Protein AF-A0A7W1R9P8-F1 (afdb_monomer)

Secondary structure (DSSP, 8-state):
-----------PPPPPPTTTTTGGGG-EE-SSSSEEE--TTTTT--EEE---HHHHHHS-THHHHHHHHHHTSTTEEEEEEEEEEE--SSS-EEEEEEE-TTTS---HHHH-SSTT--------S--GGG--HHHHHHHHHHHHHHSEESTT---TTT-SPPHHHHHHHHHHHHHHHHHHH--SS--TTSS-S-----TT----TTSTT-GGGGGGTTTEE-

Sequence (222 aa):
MIKGQADAKALKVAKTLKNADNWKHLARWNGEGYYELKTEDTADVPVRLFLTPTLLQQTEDILYRQIVNATRFPGTRLVVITPDTHYGYGVPVGCVLITDGDSGAVAMGPVGYDVGCGMMSARSEVAADAATMEKKLEFNTAVMERVAFGAGGKSQRLGSVSKQEFNNLVRGGAEYYVEKYGATFDRSRAERHRIPVDDDWQIPWGGKGRPERGLDQLGSLG

Nearest PDB structures (foldseek):
  8dcb-assembly2_B  TM=8.667E-01  e=1.418E-07  Pyrococcus horikoshii OT3
  4dwr-assembly3_C  TM=8.339E-01  e=9.409E-06  Pyrococcus horikoshii

Foldseek 3Di:
DDDDPPPPPDPDDPDDDPCLPPQLVQFDDPPPQWTWGDDVLLPPEIETENEDNVLSVVADSCQVQQQSQLSPWWQFRYKYAYHPWHDFDSHIARIDTDGDPPTTDPDCRNCDLPRPPDDDDDDDPDDPVNCDPVNVVVVVVVCPVQAFEDDLTAHPVCAFDDPVVLFCCQQQPQVSVCVPVNDPDDCPPPPDRHDHDDPPDDDPDPDPSNCVSCRRPPRHHD

pLDDT: mean 90.33, std 12.61, range [36.56, 98.56]

Mean predicted aligned error: 6.76 Å

Radius of gyration: 23.47 Å; Cα contacts (8 Å, |Δi|>4): 275; chains: 1; bounding box: 78×50×52 Å

Structure (mmCIF, N/CA/C/O backbone):
data_AF-A0A7W1R9P8-F1
#
_entry.id   AF-A0A7W1R9P8-F1
#
loop_
_atom_site.group_PDB
_atom_site.id
_atom_site.type_symbol
_atom_site.label_atom_id
_atom_site.label_alt_id
_atom_site.label_comp_id
_atom_site.label_asym_id
_atom_site.label_entity_id
_atom_site.label_seq_id
_atom_site.pdbx_PDB_ins_code
_atom_site.Cartn_x
_atom_site.Cartn_y
_atom_site.Cartn_z
_atom_site.occupancy
_atom_site.B_iso_or_equiv
_atom_site.auth_seq_id
_atom_site.auth_comp_id
_atom_site.auth_asym_id
_atom_site.auth_atom_id
_atom_site.pdbx_PDB_model_num
ATOM 1 N N . MET A 1 1 ? 50.975 -14.275 17.295 1.00 37.88 1 MET A N 1
ATOM 2 C CA . MET A 1 1 ? 50.467 -13.986 15.937 1.00 37.88 1 MET A CA 1
ATOM 3 C C . MET A 1 1 ? 49.129 -14.688 15.760 1.00 37.88 1 MET A C 1
ATOM 5 O O . MET A 1 1 ? 49.114 -15.872 15.464 1.00 37.88 1 MET A O 1
ATOM 9 N N . ILE A 1 2 ? 48.019 -13.990 16.002 1.00 37.00 2 ILE A N 1
ATOM 10 C CA . ILE A 1 2 ? 46.667 -14.493 15.726 1.00 37.00 2 ILE A CA 1
ATOM 11 C C . ILE A 1 2 ? 46.045 -13.490 14.758 1.00 37.00 2 ILE A C 1
ATOM 13 O O . ILE A 1 2 ? 45.942 -12.304 15.063 1.00 37.00 2 ILE A O 1
ATOM 17 N N . LYS A 1 3 ? 45.786 -13.971 13.541 1.00 36.94 3 LYS A N 1
ATOM 18 C CA . LYS A 1 3 ? 45.298 -13.207 12.392 1.00 36.94 3 LYS A CA 1
ATOM 19 C C . LYS A 1 3 ? 43.893 -12.678 12.683 1.00 36.94 3 LYS A C 1
ATOM 21 O O . LYS A 1 3 ? 43.006 -13.456 13.017 1.00 36.94 3 LYS A O 1
ATOM 26 N N . GLY A 1 4 ? 43.707 -11.370 12.520 1.00 36.56 4 GLY A N 1
ATOM 27 C CA . GLY A 1 4 ? 42.392 -10.741 12.514 1.00 36.56 4 GLY A CA 1
ATOM 28 C C . GLY A 1 4 ? 41.588 -11.170 11.287 1.00 36.56 4 GLY A C 1
ATOM 29 O O . GLY A 1 4 ? 42.065 -11.057 10.159 1.00 36.56 4 GLY A O 1
ATOM 30 N N . GLN A 1 5 ? 40.368 -11.652 11.510 1.00 37.59 5 GLN A N 1
ATOM 31 C CA . GLN A 1 5 ? 39.339 -11.736 10.479 1.00 37.59 5 GLN A CA 1
ATOM 32 C C . GLN A 1 5 ? 38.584 -10.409 10.456 1.00 37.59 5 GLN A C 1
ATOM 34 O O . GLN A 1 5 ? 37.687 -10.162 11.257 1.00 37.59 5 GLN A O 1
ATOM 39 N N . ALA A 1 6 ? 38.994 -9.537 9.540 1.00 41.34 6 ALA A N 1
ATOM 40 C CA . ALA A 1 6 ? 38.205 -8.399 9.111 1.00 41.34 6 ALA A CA 1
ATOM 41 C C . ALA A 1 6 ? 37.277 -8.860 7.978 1.00 41.34 6 ALA A C 1
ATOM 43 O O . ALA A 1 6 ? 37.597 -8.684 6.806 1.00 41.34 6 ALA A O 1
ATOM 44 N N . ASP A 1 7 ? 36.125 -9.442 8.315 1.00 42.59 7 ASP A N 1
ATOM 45 C CA . ASP A 1 7 ? 35.023 -9.613 7.358 1.00 42.59 7 ASP A CA 1
ATOM 46 C C . ASP A 1 7 ? 34.248 -8.293 7.234 1.00 42.59 7 ASP A C 1
ATOM 48 O O . ASP A 1 7 ? 33.074 -8.159 7.587 1.00 42.59 7 ASP A O 1
ATOM 52 N N . ALA A 1 8 ? 34.931 -7.274 6.714 1.00 43.91 8 ALA A N 1
ATOM 53 C CA . ALA A 1 8 ? 34.256 -6.139 6.119 1.00 43.91 8 ALA A CA 1
ATOM 54 C C . ALA A 1 8 ? 33.643 -6.638 4.806 1.00 43.91 8 ALA A C 1
ATOM 56 O O . ALA A 1 8 ? 34.339 -6.787 3.803 1.00 43.91 8 ALA A O 1
ATOM 57 N N . LYS A 1 9 ? 32.335 -6.929 4.817 1.00 45.78 9 LYS A N 1
ATOM 58 C CA . LYS A 1 9 ? 31.531 -7.083 3.598 1.00 45.78 9 LYS A CA 1
ATOM 59 C C . LYS A 1 9 ? 31.831 -5.893 2.688 1.00 45.78 9 LYS A C 1
ATOM 61 O O . LYS A 1 9 ? 31.307 -4.805 2.915 1.00 45.78 9 LYS A O 1
ATOM 66 N N . ALA A 1 10 ? 32.670 -6.093 1.675 1.00 46.34 10 ALA A N 1
ATOM 67 C CA . ALA A 1 10 ? 32.863 -5.108 0.629 1.00 46.34 10 ALA A CA 1
ATOM 68 C C . ALA A 1 10 ? 31.475 -4.779 0.064 1.00 46.34 10 ALA A C 1
ATOM 70 O O . ALA A 1 10 ? 30.783 -5.665 -0.450 1.00 46.34 10 ALA A O 1
ATOM 71 N N . LEU A 1 11 ? 31.037 -3.527 0.230 1.00 47.19 11 LEU A N 1
ATOM 72 C CA . LEU A 1 11 ? 29.855 -3.006 -0.442 1.00 47.19 11 LEU A CA 1
ATOM 73 C C . LEU A 1 11 ? 30.062 -3.271 -1.933 1.00 47.19 11 LEU A C 1
ATOM 75 O O . LEU A 1 11 ? 30.928 -2.660 -2.557 1.00 47.19 11 LEU A O 1
ATOM 79 N N . LYS A 1 12 ? 29.320 -4.235 -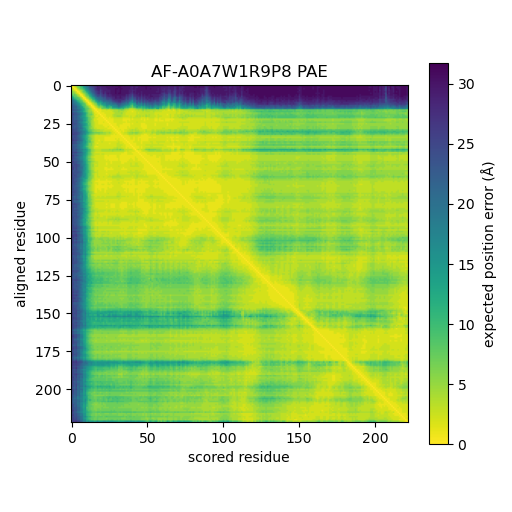2.492 1.00 50.38 12 LYS A N 1
ATOM 80 C CA . LYS A 1 12 ? 29.306 -4.468 -3.937 1.00 50.38 12 LYS A CA 1
ATOM 81 C C . LYS A 1 12 ? 29.006 -3.123 -4.588 1.00 50.38 12 LYS A C 1
ATOM 83 O O . LYS A 1 12 ? 27.947 -2.556 -4.322 1.00 50.38 12 LYS A O 1
ATOM 88 N N . VAL A 1 13 ? 29.936 -2.621 -5.401 1.00 55.75 13 VAL A N 1
ATOM 89 C CA . VAL A 1 13 ? 29.746 -1.382 -6.161 1.00 55.75 13 VAL A CA 1
ATOM 90 C C . VAL A 1 13 ? 28.426 -1.518 -6.908 1.00 55.75 13 VAL A C 1
ATOM 92 O O . VAL A 1 13 ? 28.235 -2.462 -7.682 1.00 55.75 13 VAL A O 1
ATOM 95 N N . ALA A 1 14 ? 27.474 -0.637 -6.597 1.00 64.12 14 ALA A N 1
ATOM 96 C CA . ALA A 1 14 ? 26.162 -0.684 -7.214 1.00 64.12 14 ALA A CA 1
ATOM 97 C C . ALA A 1 14 ? 26.349 -0.557 -8.726 1.00 64.12 14 ALA A C 1
ATOM 99 O O . ALA A 1 14 ? 26.975 0.389 -9.198 1.00 64.12 14 ALA A O 1
ATOM 100 N N . LYS A 1 15 ? 25.819 -1.519 -9.489 1.00 72.62 15 LYS A N 1
ATOM 101 C CA . LYS A 1 15 ? 25.911 -1.491 -10.951 1.00 72.62 15 LYS A CA 1
ATOM 102 C C . LYS A 1 15 ? 25.362 -0.150 -11.451 1.00 72.62 15 LYS A C 1
ATOM 104 O O . LYS A 1 15 ? 24.224 0.208 -11.111 1.00 72.62 15 LYS A O 1
ATOM 109 N N . THR A 1 16 ? 26.176 0.589 -12.199 1.00 86.38 16 THR A N 1
ATOM 110 C CA . THR A 1 16 ? 25.777 1.843 -12.843 1.00 86.38 16 THR A CA 1
ATOM 111 C C . THR A 1 16 ? 24.671 1.541 -13.850 1.00 86.38 16 THR A C 1
ATOM 113 O O . THR A 1 16 ? 24.768 0.564 -14.595 1.00 86.38 16 THR A O 1
ATOM 116 N N . LEU A 1 17 ? 23.595 2.326 -13.816 1.00 93.69 17 LEU A N 1
ATOM 117 C CA . LEU A 1 17 ? 22.498 2.217 -14.776 1.00 93.69 17 LEU A CA 1
ATOM 118 C C . LEU A 1 17 ? 22.821 3.104 -15.971 1.00 93.69 17 LEU A C 1
ATOM 120 O O . LEU A 1 17 ? 23.305 4.218 -15.777 1.00 93.69 17 LEU A O 1
ATOM 124 N N . LYS A 1 18 ? 22.581 2.613 -17.186 1.00 93.88 18 LYS A N 1
ATOM 125 C CA . LYS A 1 18 ? 22.997 3.308 -18.411 1.00 93.88 18 LYS A CA 1
ATOM 126 C C . LYS A 1 18 ? 22.273 4.635 -18.603 1.00 93.88 18 LYS A C 1
ATOM 128 O O . LYS A 1 18 ? 22.889 5.588 -19.059 1.00 93.88 18 LYS A O 1
ATOM 133 N N . ASN A 1 19 ? 20.994 4.688 -18.235 1.00 94.44 19 ASN A N 1
ATOM 134 C CA . ASN A 1 19 ? 20.145 5.853 -18.484 1.00 94.44 19 ASN A CA 1
ATOM 135 C C . ASN A 1 19 ? 19.769 6.616 -17.203 1.00 94.44 19 ASN A C 1
ATOM 137 O O . ASN A 1 19 ? 18.749 7.298 -17.167 1.00 94.44 19 ASN A O 1
ATOM 141 N N . ALA A 1 20 ? 20.568 6.495 -16.134 1.00 93.06 20 ALA A N 1
ATOM 142 C CA . ALA A 1 20 ? 20.273 7.135 -14.846 1.00 93.06 20 ALA A CA 1
ATOM 143 C C . ALA A 1 20 ? 20.039 8.648 -14.959 1.00 93.06 20 ALA A C 1
ATOM 145 O O . ALA A 1 20 ? 19.117 9.163 -14.336 1.00 93.06 20 ALA A O 1
ATOM 146 N N . ASP A 1 21 ? 20.819 9.324 -15.802 1.00 93.31 21 ASP A N 1
ATOM 147 C CA . ASP A 1 21 ? 20.826 10.787 -15.883 1.00 93.31 21 ASP A CA 1
ATOM 148 C C . ASP A 1 21 ? 19.908 11.343 -16.991 1.00 93.31 21 ASP A C 1
ATOM 150 O O . ASP A 1 21 ? 19.707 12.550 -17.084 1.00 93.31 21 ASP A O 1
ATOM 154 N N . ASN A 1 22 ? 19.343 10.491 -17.858 1.00 94.81 22 ASN A N 1
ATOM 155 C CA . ASN A 1 22 ? 18.564 10.926 -19.029 1.00 94.81 22 ASN A CA 1
ATOM 156 C C . ASN A 1 22 ? 17.217 10.202 -19.218 1.00 94.81 22 ASN A C 1
ATOM 158 O O . ASN A 1 22 ? 16.493 10.524 -20.163 1.00 94.81 22 ASN A O 1
ATOM 162 N N . TRP A 1 23 ? 16.843 9.258 -18.349 1.00 96.31 23 TRP A N 1
ATOM 163 C CA . TRP A 1 23 ? 15.645 8.420 -18.512 1.00 96.31 23 TRP A CA 1
ATOM 164 C C . TRP A 1 23 ? 14.344 9.205 -18.727 1.00 96.31 23 TRP A C 1
ATOM 166 O O . TRP A 1 23 ? 13.477 8.756 -19.476 1.00 96.31 23 TRP A O 1
ATOM 176 N N . LYS A 1 24 ? 14.205 10.396 -18.129 1.00 96.94 24 LYS A N 1
ATOM 177 C CA . LYS A 1 24 ? 13.026 11.264 -18.302 1.00 96.94 24 LYS A CA 1
ATOM 178 C C . LYS A 1 24 ? 12.812 11.632 -19.774 1.00 96.94 24 LYS A C 1
ATOM 180 O O . LYS A 1 24 ? 11.682 11.662 -20.247 1.00 96.94 24 LYS A O 1
ATOM 185 N N . HIS A 1 25 ? 13.896 11.831 -20.528 1.00 96.19 25 HIS A N 1
ATOM 186 C CA . HIS A 1 25 ? 13.854 12.095 -21.970 1.00 96.19 25 HIS A CA 1
ATOM 187 C C . HIS A 1 25 ? 13.589 10.848 -22.812 1.00 96.19 25 HIS A C 1
ATOM 189 O O . HIS A 1 25 ? 13.396 10.975 -24.021 1.00 96.19 25 HIS A O 1
ATOM 195 N N . LEU A 1 26 ? 13.597 9.655 -22.219 1.00 96.69 26 LEU A N 1
ATOM 196 C CA . LEU A 1 26 ? 13.267 8.390 -22.878 1.00 96.69 26 LEU A CA 1
ATOM 197 C C . LEU A 1 26 ? 11.803 7.995 -22.662 1.00 96.69 26 LEU A C 1
ATOM 199 O O . LEU A 1 26 ? 11.296 7.157 -23.401 1.00 96.69 26 LEU A O 1
ATOM 203 N N . ALA A 1 27 ? 11.110 8.630 -21.715 1.00 97.38 27 ALA A N 1
ATOM 204 C CA . ALA A 1 27 ? 9.673 8.479 -21.551 1.00 97.38 27 ALA A CA 1
ATOM 205 C C . ALA A 1 27 ? 8.939 9.004 -22.800 1.00 97.38 27 ALA A C 1
ATOM 207 O O . ALA A 1 27 ? 9.192 10.115 -23.282 1.00 97.38 27 ALA A O 1
ATOM 208 N N . ARG A 1 28 ? 8.039 8.199 -23.366 1.00 97.75 28 ARG A N 1
ATOM 209 C CA . ARG A 1 28 ? 7.264 8.527 -24.570 1.00 97.75 28 ARG A CA 1
ATOM 210 C C . ARG A 1 28 ? 5.789 8.540 -24.228 1.00 97.75 28 ARG A C 1
ATOM 212 O O . ARG A 1 28 ? 5.283 7.580 -23.664 1.00 97.75 28 ARG A O 1
ATOM 219 N N . TRP A 1 29 ? 5.108 9.638 -24.537 1.00 97.31 29 TRP A N 1
ATOM 220 C CA . TRP A 1 29 ? 3.664 9.705 -24.351 1.00 97.31 29 TRP A CA 1
ATOM 221 C C . TRP A 1 29 ? 2.986 8.678 -25.254 1.00 97.31 29 TRP A C 1
ATOM 223 O O . TRP A 1 29 ? 3.284 8.632 -26.447 1.00 97.31 29 TRP A O 1
ATOM 233 N N . ASN A 1 30 ? 2.092 7.868 -24.693 1.00 95.75 30 ASN A N 1
ATOM 234 C CA . ASN A 1 30 ? 1.485 6.758 -25.421 1.00 95.75 30 ASN A CA 1
ATOM 235 C C . ASN A 1 30 ? 0.157 7.124 -26.116 1.00 95.75 30 ASN A C 1
ATOM 237 O O . ASN A 1 30 ? -0.314 6.369 -26.956 1.00 95.75 30 ASN A O 1
ATOM 241 N N . GLY A 1 31 ? -0.454 8.263 -25.767 1.00 94.81 31 GLY A N 1
ATOM 242 C CA . GLY A 1 31 ? -1.759 8.689 -26.292 1.00 94.81 31 GLY A CA 1
ATOM 243 C C . GLY A 1 31 ? -2.979 8.269 -25.460 1.00 94.81 31 GLY A C 1
ATOM 244 O O . GLY A 1 31 ? -4.054 8.819 -25.672 1.00 94.81 31 GLY A O 1
ATOM 245 N N . GLU A 1 32 ? -2.823 7.381 -24.477 1.00 93.69 32 GLU A N 1
ATOM 246 C CA . GLU A 1 32 ? -3.912 6.801 -23.668 1.00 93.69 32 GLU A CA 1
ATOM 247 C C . GLU A 1 32 ? -3.831 7.186 -22.180 1.00 93.69 32 GLU A C 1
ATOM 249 O O . GLU A 1 32 ? -4.397 6.517 -21.316 1.00 93.69 32 GLU A O 1
ATOM 254 N N . GLY A 1 33 ? -3.119 8.268 -21.857 1.00 94.94 33 GLY A N 1
ATOM 255 C CA . GLY A 1 33 ? -3.075 8.807 -20.496 1.00 94.94 33 GLY A CA 1
ATOM 256 C C . GLY A 1 33 ? -1.828 8.449 -19.683 1.00 94.94 33 GLY A C 1
ATOM 257 O O . GLY A 1 33 ? -1.808 8.734 -18.486 1.00 94.94 33 GLY A O 1
ATOM 258 N N . TYR A 1 34 ? -0.792 7.855 -20.286 1.00 97.75 34 TYR A N 1
ATOM 259 C CA . TYR A 1 34 ? 0.465 7.559 -19.592 1.00 97.75 34 TYR A CA 1
ATOM 260 C C . TYR A 1 34 ? 1.707 7.697 -20.490 1.00 97.75 34 TYR A C 1
ATOM 262 O O . TYR A 1 34 ? 1.637 7.752 -21.718 1.00 97.75 34 TYR A O 1
ATOM 270 N N . TYR A 1 35 ? 2.885 7.750 -19.870 1.00 98.50 35 TYR A N 1
ATOM 271 C CA . TYR A 1 35 ? 4.157 7.611 -20.576 1.00 98.50 35 TYR A CA 1
ATOM 272 C C . TYR A 1 35 ? 4.640 6.163 -20.542 1.00 98.50 35 TYR A C 1
ATOM 274 O O . TYR A 1 35 ? 4.611 5.514 -19.498 1.00 98.50 35 TYR A O 1
ATOM 282 N N . GLU A 1 36 ? 5.148 5.672 -21.662 1.00 98.06 36 GLU A N 1
ATOM 283 C CA . GLU A 1 36 ? 5.910 4.433 -21.742 1.00 98.06 36 GLU A CA 1
ATOM 284 C C . GLU A 1 36 ? 7.392 4.723 -21.536 1.00 98.06 36 GLU A C 1
ATOM 286 O O . GLU A 1 36 ? 7.959 5.620 -22.163 1.00 98.06 36 GLU A O 1
ATOM 291 N N . LEU A 1 37 ? 8.029 3.949 -20.663 1.00 97.81 37 LEU A N 1
ATOM 292 C CA . LEU A 1 37 ? 9.470 3.977 -20.463 1.00 97.81 37 LEU A CA 1
ATOM 293 C C . LEU A 1 37 ? 10.045 2.616 -20.852 1.00 97.81 37 LEU A C 1
ATOM 295 O O . LEU A 1 37 ? 9.748 1.598 -20.231 1.00 97.81 37 LEU A O 1
ATOM 299 N N . LYS A 1 38 ? 10.888 2.614 -21.885 1.00 95.12 38 LYS A N 1
ATOM 300 C CA . LYS A 1 38 ? 11.636 1.438 -22.325 1.00 95.12 38 LYS A CA 1
ATOM 301 C C . LYS A 1 38 ? 13.104 1.809 -22.456 1.00 95.12 38 LYS A C 1
ATOM 303 O O . LYS A 1 38 ? 13.454 2.671 -23.258 1.00 95.12 38 LYS A O 1
ATOM 308 N N . THR A 1 39 ? 13.949 1.162 -21.665 1.00 95.75 39 THR A N 1
ATOM 309 C CA . THR A 1 39 ? 15.399 1.372 -21.668 1.00 95.75 39 THR A CA 1
ATOM 310 C C . THR A 1 39 ? 16.127 0.031 -21.611 1.00 95.75 39 THR A C 1
ATOM 312 O O . THR A 1 39 ? 15.537 -1.011 -21.325 1.00 95.75 39 THR A O 1
ATOM 315 N N . GLU A 1 40 ? 17.439 0.031 -21.830 1.00 94.00 40 GLU A N 1
ATOM 316 C CA . GLU A 1 40 ? 18.252 -1.176 -21.661 1.00 94.00 40 GLU A CA 1
ATOM 317 C C . GLU A 1 40 ? 18.282 -1.668 -20.209 1.00 94.00 40 GLU A C 1
ATOM 319 O O . GLU A 1 40 ? 18.538 -2.846 -19.964 1.00 94.00 40 GLU A O 1
ATOM 324 N N . ASP A 1 41 ? 18.046 -0.782 -19.237 1.00 96.69 41 ASP A N 1
ATOM 325 C CA . ASP A 1 41 ? 18.055 -1.152 -17.823 1.00 96.69 41 ASP A CA 1
ATOM 326 C C . ASP A 1 41 ? 16.730 -1.800 -17.384 1.00 96.69 41 ASP A C 1
ATOM 328 O O . ASP A 1 41 ? 16.743 -2.588 -16.434 1.00 96.69 41 ASP A O 1
ATOM 332 N N . THR A 1 42 ? 15.613 -1.503 -18.067 1.00 96.06 42 THR A N 1
ATOM 333 C CA . THR A 1 42 ? 14.291 -2.110 -17.817 1.00 96.06 42 THR A CA 1
ATOM 334 C C . THR A 1 42 ? 14.111 -3.462 -18.515 1.00 96.06 42 THR A C 1
ATOM 336 O O . THR A 1 42 ? 13.168 -4.181 -18.192 1.00 96.06 42 THR A O 1
ATOM 339 N N . ALA A 1 43 ? 15.028 -3.829 -19.421 1.00 91.62 43 ALA A N 1
ATOM 340 C CA . ALA A 1 43 ? 14.942 -5.021 -20.267 1.00 91.62 43 ALA A CA 1
ATOM 341 C C . ALA A 1 43 ? 13.597 -5.080 -21.025 1.00 91.62 43 ALA A C 1
ATOM 343 O O . ALA A 1 43 ? 13.115 -4.054 -21.508 1.00 91.62 43 ALA A O 1
ATOM 344 N N . ASP A 1 44 ? 12.992 -6.264 -21.130 1.00 93.44 44 ASP A N 1
ATOM 345 C CA . ASP A 1 44 ? 11.726 -6.478 -21.844 1.00 93.44 44 ASP A CA 1
ATOM 346 C C . ASP A 1 44 ? 10.480 -6.184 -20.996 1.00 93.44 44 ASP A C 1
ATOM 348 O O . ASP A 1 44 ? 9.356 -6.381 -21.458 1.00 93.44 44 ASP A O 1
ATOM 352 N N . VAL A 1 45 ? 10.652 -5.704 -19.761 1.00 97.38 45 VAL A N 1
ATOM 353 C CA . VAL A 1 45 ? 9.526 -5.373 -18.885 1.00 97.38 45 VAL A CA 1
ATOM 354 C C . VAL A 1 45 ? 9.000 -3.979 -19.244 1.00 97.38 45 VAL A C 1
ATOM 356 O O . VAL A 1 45 ? 9.733 -2.998 -19.084 1.00 97.38 45 VAL A O 1
ATOM 359 N N . PRO A 1 46 ? 7.741 -3.848 -19.701 1.00 97.00 46 PRO A N 1
ATOM 360 C CA . PRO A 1 46 ? 7.137 -2.547 -19.939 1.00 97.00 46 PRO A CA 1
ATOM 361 C C . PRO A 1 46 ? 7.010 -1.759 -18.633 1.00 97.00 46 PRO A C 1
ATOM 363 O O . PRO A 1 46 ? 6.679 -2.314 -17.580 1.00 97.00 46 PRO A O 1
ATOM 366 N N . VAL A 1 47 ? 7.232 -0.448 -18.717 1.00 98.56 47 VAL A N 1
ATOM 367 C CA . VAL A 1 47 ? 7.013 0.488 -17.612 1.00 98.56 47 VAL A CA 1
ATOM 368 C C . VAL A 1 47 ? 6.036 1.569 -18.059 1.00 98.56 47 VAL A C 1
ATOM 370 O O . VAL A 1 47 ? 6.252 2.224 -19.080 1.00 98.56 47 VAL A O 1
ATOM 373 N N . ARG A 1 48 ? 4.972 1.769 -17.276 1.00 98.56 48 ARG A N 1
ATOM 374 C CA . ARG A 1 48 ? 3.970 2.823 -17.480 1.00 98.56 48 ARG A CA 1
ATOM 375 C C . ARG A 1 48 ? 4.075 3.867 -16.381 1.00 98.56 48 ARG A C 1
ATOM 377 O O . ARG A 1 48 ? 4.022 3.525 -15.204 1.00 98.56 48 ARG A O 1
ATOM 384 N N . LEU A 1 49 ? 4.188 5.132 -16.763 1.00 98.56 49 LEU A N 1
ATOM 385 C CA . LEU A 1 49 ? 4.256 6.263 -15.846 1.00 98.56 49 LEU A CA 1
ATOM 386 C C . LEU A 1 49 ? 2.990 7.106 -16.003 1.00 98.56 49 LEU A C 1
ATOM 388 O O . LEU A 1 49 ? 2.815 7.799 -17.008 1.00 98.56 49 LEU A O 1
ATOM 392 N N . PHE A 1 50 ? 2.114 7.066 -15.006 1.00 98.25 50 PHE A N 1
ATOM 393 C CA . PHE A 1 50 ? 0.946 7.939 -14.928 1.00 98.25 50 PHE A CA 1
ATOM 394 C C . PHE A 1 50 ? 1.373 9.271 -14.317 1.00 98.25 50 PHE A C 1
ATOM 396 O O . PHE A 1 50 ? 1.137 9.546 -13.148 1.00 98.25 50 PHE A O 1
ATOM 403 N N . LEU A 1 51 ? 2.066 10.084 -15.110 1.00 97.12 51 LEU A N 1
ATOM 404 C CA . LEU A 1 51 ? 2.581 11.384 -14.695 1.00 97.12 51 LEU A CA 1
ATOM 405 C C . LEU A 1 51 ? 2.174 12.435 -15.720 1.00 97.12 51 LEU A C 1
ATOM 407 O O . LEU A 1 51 ? 2.149 12.172 -16.920 1.00 97.12 51 LEU A O 1
ATOM 411 N N . THR A 1 52 ? 1.886 13.645 -15.252 1.00 96.81 52 THR A N 1
ATOM 412 C CA . THR A 1 52 ? 1.851 14.817 -16.133 1.00 96.81 52 THR A CA 1
ATOM 413 C C . THR A 1 52 ? 3.285 15.198 -16.526 1.00 96.81 52 THR A C 1
ATOM 415 O O . THR A 1 52 ? 4.229 14.788 -15.842 1.00 96.81 52 THR A O 1
ATOM 418 N N . PRO A 1 53 ? 3.490 16.020 -17.574 1.00 96.31 53 PRO A N 1
ATOM 419 C CA . PRO A 1 53 ? 4.825 16.509 -17.920 1.00 96.31 53 PRO A CA 1
ATOM 420 C C . PRO A 1 53 ? 5.544 17.164 -16.730 1.00 96.31 53 PRO A C 1
ATOM 422 O O . PRO A 1 53 ? 6.726 16.915 -16.501 1.00 96.31 53 PRO A O 1
ATOM 425 N N . THR A 1 54 ? 4.808 17.953 -15.939 1.00 97.44 54 THR A N 1
ATOM 426 C CA . THR A 1 54 ? 5.325 18.618 -14.738 1.00 97.44 54 THR A CA 1
ATOM 427 C C . THR A 1 54 ? 5.758 17.607 -13.681 1.00 97.44 54 THR A C 1
ATOM 429 O O . THR A 1 54 ? 6.884 17.689 -13.194 1.00 97.44 54 THR A O 1
ATOM 432 N N . LEU A 1 55 ? 4.907 16.622 -13.370 1.00 97.50 55 LEU A N 1
ATOM 433 C CA . LEU A 1 55 ? 5.232 15.589 -12.383 1.00 97.50 55 LEU A CA 1
ATOM 434 C C . LEU A 1 55 ? 6.450 14.770 -12.822 1.00 97.50 55 LEU A C 1
ATOM 436 O O . LEU A 1 55 ? 7.362 14.573 -12.026 1.00 97.50 55 LEU A O 1
ATOM 440 N N . LEU A 1 56 ? 6.524 14.370 -14.097 1.00 97.44 56 LEU A N 1
ATOM 441 C CA . LEU A 1 56 ? 7.664 13.627 -14.639 1.00 97.44 56 LEU A CA 1
ATOM 442 C C . LEU A 1 56 ? 8.982 14.391 -14.461 1.00 97.44 56 LEU A C 1
ATOM 444 O O . LEU A 1 56 ? 9.974 13.805 -14.029 1.00 97.44 56 LEU A O 1
ATOM 448 N N . GLN A 1 57 ? 9.002 15.694 -14.749 1.00 96.38 57 GLN A N 1
ATOM 449 C CA . GLN A 1 57 ? 10.200 16.514 -14.553 1.00 96.38 57 GLN A CA 1
ATOM 450 C C . GLN A 1 57 ? 10.599 16.622 -13.076 1.00 96.38 57 GLN A C 1
ATOM 452 O O . GLN A 1 57 ? 11.789 16.528 -12.769 1.00 96.38 57 GLN A O 1
ATOM 457 N N . GLN A 1 58 ? 9.614 16.766 -12.185 1.00 96.38 58 GLN A N 1
ATOM 458 C CA . GLN A 1 58 ? 9.804 16.931 -10.740 1.00 96.38 58 GLN A CA 1
ATOM 459 C C . GLN A 1 58 ? 10.197 15.647 -10.002 1.00 96.38 58 GLN A C 1
ATOM 461 O O . GLN A 1 58 ? 10.637 15.733 -8.858 1.00 96.38 58 GLN A O 1
ATOM 466 N N . THR A 1 59 ? 10.063 14.473 -10.626 1.00 96.38 59 THR A N 1
ATOM 467 C CA . THR A 1 59 ? 10.491 13.214 -10.000 1.00 96.38 59 THR A CA 1
ATOM 468 C C . THR A 1 59 ? 11.970 13.233 -9.602 1.00 96.38 59 THR A C 1
ATOM 470 O O . THR A 1 59 ? 12.819 13.783 -10.305 1.00 96.38 59 THR A O 1
ATOM 473 N N . GLU A 1 60 ? 12.292 12.598 -8.478 1.00 94.44 60 GLU A N 1
ATOM 474 C CA . GLU A 1 60 ? 13.663 12.466 -7.981 1.00 94.44 60 GLU A CA 1
ATOM 475 C C . GLU A 1 60 ? 14.512 11.569 -8.900 1.00 94.44 60 GLU A C 1
ATOM 477 O O . GLU A 1 60 ? 14.022 10.571 -9.430 1.00 94.44 60 GLU A O 1
ATOM 482 N N . ASP A 1 61 ? 15.810 11.844 -9.045 1.00 92.31 61 ASP A N 1
ATOM 483 C CA . ASP A 1 61 ? 16.680 11.049 -9.933 1.00 92.31 61 ASP A CA 1
ATOM 484 C C . ASP A 1 61 ? 16.824 9.588 -9.471 1.00 92.31 61 ASP A C 1
ATOM 486 O O . ASP A 1 61 ? 16.928 8.662 -10.282 1.00 92.31 61 ASP A O 1
ATOM 490 N N . ILE A 1 62 ? 16.744 9.350 -8.154 1.00 94.50 62 ILE A N 1
ATOM 491 C CA . ILE A 1 62 ? 16.774 8.003 -7.567 1.00 94.50 62 ILE A CA 1
ATOM 492 C C . ILE A 1 62 ? 15.607 7.127 -8.041 1.00 94.50 62 ILE A C 1
ATOM 494 O O . ILE A 1 62 ? 15.742 5.898 -8.072 1.00 94.50 62 ILE A O 1
ATOM 498 N N . LEU A 1 63 ? 14.492 7.738 -8.462 1.00 96.56 63 LEU A N 1
ATOM 499 C CA . LEU A 1 63 ? 13.280 7.039 -8.875 1.00 96.56 63 LEU A CA 1
ATOM 500 C C . LEU A 1 63 ? 13.562 6.043 -10.001 1.00 96.56 63 LEU A C 1
ATOM 502 O O . LEU A 1 63 ? 13.089 4.909 -9.954 1.00 96.56 63 LEU A O 1
ATOM 506 N N . TYR A 1 64 ? 14.409 6.406 -10.967 1.00 97.69 64 TYR A N 1
ATOM 507 C CA . TYR A 1 64 ? 14.751 5.519 -12.079 1.00 97.69 64 TYR A CA 1
ATOM 508 C C . TYR A 1 64 ? 15.408 4.220 -11.619 1.00 97.69 64 TYR A C 1
ATOM 510 O O . TYR A 1 64 ? 15.067 3.137 -12.095 1.00 97.69 64 TYR A O 1
ATOM 518 N N . ARG A 1 65 ? 16.311 4.294 -10.635 1.00 97.12 65 ARG A N 1
ATOM 519 C CA . ARG A 1 65 ? 16.914 3.089 -10.059 1.00 97.12 65 ARG A CA 1
ATOM 520 C C . ARG A 1 65 ? 15.865 2.207 -9.396 1.00 97.12 65 ARG A C 1
ATOM 522 O O . ARG A 1 65 ? 15.959 0.987 -9.501 1.00 97.12 65 ARG A O 1
ATOM 529 N N . GLN A 1 66 ? 14.883 2.802 -8.730 1.00 97.00 66 GLN A N 1
ATOM 530 C CA . GLN A 1 66 ? 13.815 2.060 -8.069 1.00 97.00 66 GLN A CA 1
ATOM 531 C C . GLN A 1 66 ? 12.847 1.420 -9.073 1.00 97.00 66 GLN A C 1
ATOM 533 O O . GLN A 1 66 ? 12.467 0.265 -8.888 1.00 97.00 66 GLN A O 1
ATOM 538 N N . ILE A 1 67 ? 12.538 2.110 -10.175 1.00 97.81 67 ILE A N 1
ATOM 539 C CA . ILE A 1 67 ? 11.800 1.552 -11.317 1.00 97.81 67 ILE A CA 1
ATOM 540 C C . ILE A 1 67 ? 12.549 0.343 -11.889 1.00 97.81 67 ILE A C 1
ATOM 542 O O . ILE A 1 67 ? 11.976 -0.732 -12.035 1.00 97.81 67 ILE A O 1
ATOM 546 N N . VAL A 1 68 ? 13.853 0.477 -12.145 1.00 97.50 68 VAL A N 1
ATOM 547 C CA . VAL A 1 68 ? 14.690 -0.625 -12.648 1.00 97.50 68 VAL A CA 1
ATOM 548 C C . VAL A 1 68 ? 14.780 -1.783 -11.650 1.00 97.50 68 VAL A C 1
ATOM 550 O O . VAL A 1 68 ? 14.857 -2.944 -12.040 1.00 97.50 68 VAL A O 1
ATOM 553 N N . ASN A 1 69 ? 14.777 -1.515 -10.346 1.00 96.06 69 ASN A N 1
ATOM 554 C CA . ASN A 1 69 ? 14.706 -2.587 -9.356 1.00 96.06 69 ASN A CA 1
ATOM 555 C C . ASN A 1 69 ? 13.361 -3.327 -9.439 1.00 96.06 69 ASN A C 1
ATOM 557 O O . ASN A 1 69 ? 13.351 -4.554 -9.376 1.00 96.06 69 ASN A O 1
ATOM 561 N N . ALA A 1 70 ? 12.251 -2.606 -9.628 1.00 96.38 70 ALA A N 1
ATOM 562 C CA . ALA A 1 70 ? 10.922 -3.195 -9.779 1.00 96.38 70 ALA A CA 1
ATOM 563 C C . ALA A 1 70 ? 10.821 -4.115 -11.012 1.00 96.38 70 ALA A C 1
ATOM 565 O O . ALA A 1 70 ? 10.220 -5.189 -10.937 1.00 96.38 70 ALA A O 1
ATOM 566 N N . THR A 1 71 ? 11.474 -3.767 -12.126 1.00 96.81 71 THR A N 1
ATOM 567 C CA . THR A 1 71 ? 11.487 -4.623 -13.328 1.00 96.81 71 THR A CA 1
ATOM 568 C C . THR A 1 71 ? 12.317 -5.898 -13.164 1.00 96.81 71 THR A C 1
ATOM 570 O O . THR A 1 71 ? 12.167 -6.828 -13.949 1.00 96.81 71 THR A O 1
ATOM 573 N N . ARG A 1 72 ? 13.194 -5.975 -12.155 1.00 95.06 72 ARG A N 1
ATOM 574 C CA . ARG A 1 72 ? 14.123 -7.102 -11.951 1.00 95.06 72 ARG A CA 1
ATOM 575 C C . ARG A 1 72 ? 13.593 -8.209 -11.049 1.00 95.06 72 ARG A C 1
ATOM 577 O O . ARG A 1 72 ? 14.282 -9.217 -10.886 1.00 95.06 72 ARG A O 1
ATOM 584 N N . PHE A 1 73 ? 12.419 -8.040 -10.443 1.00 94.50 73 PHE A N 1
ATOM 585 C CA . PHE A 1 73 ? 11.804 -9.143 -9.711 1.00 94.50 73 PHE A CA 1
ATOM 586 C C . PHE A 1 73 ? 11.477 -10.297 -10.682 1.00 94.50 73 PHE A C 1
ATOM 588 O O . PHE A 1 73 ? 11.029 -10.051 -11.805 1.00 94.50 73 PHE A O 1
ATOM 595 N N . PRO A 1 74 ? 11.726 -11.563 -10.291 1.00 94.06 74 PRO A N 1
ATOM 596 C CA . PRO A 1 74 ? 11.379 -12.716 -11.115 1.00 94.06 74 PRO A CA 1
ATOM 597 C C . PRO A 1 74 ? 9.913 -12.690 -11.552 1.00 94.06 74 PRO A C 1
ATOM 599 O O . PRO A 1 74 ? 9.023 -12.436 -10.742 1.00 94.06 74 PRO A O 1
ATOM 602 N N . GLY A 1 75 ? 9.671 -12.946 -12.837 1.00 94.69 75 GLY A N 1
ATOM 603 C CA . GLY A 1 75 ? 8.327 -13.006 -13.410 1.00 94.69 75 GLY A CA 1
ATOM 604 C C . GLY A 1 75 ? 7.591 -11.667 -13.508 1.00 94.69 75 GLY A C 1
ATOM 605 O O . GLY A 1 75 ? 6.402 -11.692 -13.819 1.00 94.69 75 GLY A O 1
ATOM 606 N N . THR A 1 76 ? 8.235 -10.513 -13.277 1.00 96.06 76 THR A N 1
ATOM 607 C CA . THR A 1 76 ? 7.603 -9.206 -13.528 1.00 96.06 76 THR A CA 1
ATOM 608 C C . THR A 1 76 ? 7.216 -9.074 -15.001 1.00 96.06 76 THR A C 1
ATOM 610 O O . THR A 1 76 ? 8.043 -9.215 -15.899 1.00 96.06 76 THR A O 1
ATOM 613 N N . ARG A 1 77 ? 5.937 -8.783 -15.242 1.00 96.12 77 ARG A N 1
ATOM 614 C CA . ARG A 1 77 ? 5.326 -8.596 -16.564 1.00 96.12 77 ARG A CA 1
ATOM 615 C C . ARG A 1 77 ? 5.034 -7.131 -16.878 1.00 96.12 77 ARG A C 1
ATOM 617 O O . ARG A 1 77 ? 4.977 -6.774 -18.047 1.00 96.12 77 ARG A O 1
ATOM 624 N N . LEU A 1 78 ? 4.826 -6.299 -15.857 1.00 97.25 78 LEU A N 1
ATOM 625 C CA . LEU A 1 78 ? 4.557 -4.868 -15.998 1.00 97.25 78 LEU A CA 1
ATOM 626 C C . LEU A 1 78 ? 4.927 -4.135 -14.707 1.00 97.25 78 LEU A C 1
ATOM 628 O O . LEU A 1 78 ? 4.608 -4.606 -13.613 1.00 97.25 78 LEU A O 1
ATOM 632 N N . VAL A 1 79 ? 5.537 -2.959 -14.851 1.00 98.25 79 VAL A N 1
ATOM 633 C CA . VAL A 1 79 ? 5.692 -1.980 -13.770 1.00 98.25 79 VAL A CA 1
ATOM 634 C C . VAL A 1 79 ? 4.836 -0.760 -14.082 1.00 98.25 79 VAL A C 1
ATOM 636 O O . VAL A 1 79 ? 4.892 -0.212 -15.183 1.00 98.25 79 VAL A O 1
ATOM 639 N N . VAL A 1 80 ? 4.053 -0.315 -13.108 1.00 98.31 80 VAL A N 1
ATOM 640 C CA . VAL A 1 80 ? 3.275 0.921 -13.189 1.00 98.31 80 VAL A CA 1
ATOM 641 C C . VAL A 1 80 ? 3.705 1.860 -12.072 1.00 98.31 80 VAL A C 1
ATOM 643 O O . VAL A 1 80 ? 3.918 1.430 -10.941 1.00 98.31 80 VAL A O 1
ATOM 646 N N . ILE A 1 81 ? 3.827 3.139 -12.406 1.00 98.38 81 ILE A N 1
ATOM 647 C CA . ILE A 1 81 ? 4.181 4.221 -11.494 1.00 98.38 81 ILE A CA 1
ATOM 648 C C . ILE A 1 81 ? 3.025 5.217 -11.455 1.00 98.38 81 ILE A C 1
ATOM 650 O O . ILE A 1 81 ? 2.614 5.730 -12.501 1.00 98.38 81 ILE A O 1
ATOM 654 N N . THR A 1 82 ? 2.483 5.447 -10.263 1.00 97.75 82 THR A N 1
ATOM 655 C CA . THR A 1 82 ? 1.334 6.323 -10.014 1.00 97.75 82 THR A CA 1
ATOM 656 C C . THR A 1 82 ? 1.754 7.794 -9.865 1.00 97.75 82 THR A C 1
ATOM 658 O O . THR A 1 82 ? 2.939 8.082 -9.667 1.00 97.75 82 THR A O 1
ATOM 661 N N . PRO A 1 83 ? 0.807 8.750 -9.970 1.00 97.31 83 PRO A N 1
ATOM 662 C CA . PRO A 1 83 ? 1.119 10.184 -9.950 1.00 97.31 83 PRO A CA 1
ATOM 663 C C . PRO A 1 83 ? 1.772 10.708 -8.663 1.00 97.31 83 PRO A C 1
ATOM 665 O O . PRO A 1 83 ? 2.434 11.741 -8.690 1.00 97.31 83 PRO A O 1
ATOM 668 N N . ASP A 1 84 ? 1.567 10.021 -7.544 1.00 96.25 84 ASP A N 1
ATOM 669 C CA . ASP A 1 84 ? 2.062 10.338 -6.199 1.00 96.25 84 ASP A CA 1
ATOM 670 C C . ASP A 1 84 ? 3.389 9.635 -5.863 1.00 96.25 84 ASP A C 1
ATOM 672 O O . ASP A 1 84 ? 3.799 9.564 -4.699 1.00 96.25 84 ASP A O 1
ATOM 676 N N . THR A 1 85 ? 4.071 9.104 -6.881 1.00 97.50 85 THR A N 1
ATOM 677 C CA . THR A 1 85 ? 5.323 8.379 -6.697 1.00 97.50 85 THR A CA 1
ATOM 678 C C . THR A 1 85 ? 6.418 9.237 -6.068 1.00 97.50 85 THR A C 1
ATOM 680 O O . THR A 1 85 ? 6.588 10.415 -6.386 1.00 97.50 85 THR A O 1
ATOM 683 N N . HIS A 1 86 ? 7.191 8.619 -5.185 1.00 96.69 86 HIS A N 1
ATOM 684 C CA . HIS A 1 86 ? 8.345 9.221 -4.532 1.00 96.69 86 HIS A CA 1
ATOM 685 C C . HIS A 1 86 ? 9.283 8.123 -4.026 1.00 96.69 86 HIS A C 1
ATOM 687 O O . HIS A 1 86 ? 8.984 6.924 -4.134 1.00 96.69 86 HIS A O 1
ATOM 693 N N . TYR A 1 87 ? 10.429 8.531 -3.482 1.00 96.00 87 TYR A N 1
ATOM 694 C CA . TYR A 1 87 ? 11.409 7.614 -2.918 1.00 96.00 87 TYR A CA 1
ATOM 695 C C . TYR A 1 87 ? 10.786 6.594 -1.948 1.00 96.00 87 TYR A C 1
ATOM 697 O O . TYR A 1 87 ? 10.191 6.950 -0.932 1.00 96.00 87 TYR A O 1
ATOM 705 N N . GLY A 1 88 ? 10.968 5.308 -2.257 1.00 94.69 88 GLY A N 1
ATOM 706 C CA . GLY A 1 88 ? 10.549 4.192 -1.403 1.00 94.69 88 GLY A CA 1
ATOM 707 C C . GLY A 1 88 ? 11.704 3.309 -0.925 1.00 94.69 88 GLY A C 1
ATOM 708 O O . GLY A 1 88 ? 12.880 3.659 -1.035 1.00 94.69 88 GLY A O 1
ATOM 709 N N . TYR A 1 89 ? 11.386 2.126 -0.393 1.00 92.31 89 TYR A N 1
ATOM 710 C CA . TYR A 1 89 ? 12.392 1.148 0.027 1.00 92.31 89 TYR A CA 1
ATOM 711 C C . TYR A 1 89 ? 12.623 0.094 -1.064 1.00 92.31 89 TYR A C 1
ATOM 713 O O . TYR A 1 89 ? 11.836 -0.833 -1.251 1.00 92.31 89 TYR A O 1
ATOM 721 N N . GLY A 1 90 ? 13.729 0.230 -1.801 1.00 92.44 90 GLY A N 1
ATOM 722 C CA . GLY A 1 90 ? 14.118 -0.672 -2.896 1.00 92.44 90 GLY A CA 1
ATOM 723 C C . GLY A 1 90 ? 13.358 -0.430 -4.206 1.00 92.44 90 GLY A C 1
ATOM 724 O O . GLY A 1 90 ? 13.988 -0.350 -5.261 1.00 92.44 90 GLY A O 1
ATOM 725 N N . VAL A 1 91 ? 12.043 -0.248 -4.118 1.00 95.75 91 VAL A N 1
ATOM 726 C CA . VAL A 1 91 ? 11.124 0.205 -5.176 1.00 95.75 91 VAL A CA 1
ATOM 727 C C . VAL A 1 91 ? 10.476 1.530 -4.742 1.00 95.75 91 VAL A C 1
ATOM 729 O O . VAL A 1 91 ? 10.572 1.862 -3.556 1.00 95.75 91 VAL A O 1
ATOM 732 N N . PRO A 1 92 ? 9.840 2.300 -5.640 1.00 96.62 92 PRO A N 1
ATOM 733 C CA . PRO A 1 92 ? 9.221 3.549 -5.230 1.00 96.62 92 PRO A CA 1
ATOM 734 C C . PRO A 1 92 ? 7.889 3.324 -4.519 1.00 96.62 92 PRO A C 1
ATOM 736 O O . PRO A 1 92 ? 7.209 2.320 -4.748 1.00 96.62 92 PRO A O 1
ATOM 739 N N . VAL A 1 93 ? 7.498 4.285 -3.683 1.00 96.56 93 VAL A N 1
ATOM 740 C CA . VAL A 1 93 ? 6.092 4.402 -3.277 1.00 96.56 93 VAL A CA 1
ATOM 741 C C . VAL A 1 93 ? 5.282 4.785 -4.519 1.00 96.56 93 VAL A C 1
ATOM 743 O O . VAL A 1 93 ? 5.799 5.455 -5.418 1.00 96.56 93 VAL A O 1
ATOM 746 N N . GLY A 1 94 ? 4.042 4.305 -4.614 1.00 95.62 94 GLY A N 1
ATOM 747 C CA . GLY A 1 94 ? 3.236 4.468 -5.826 1.00 95.62 94 GLY A CA 1
ATOM 748 C C . GLY A 1 94 ? 3.633 3.514 -6.960 1.00 95.62 94 GLY A C 1
ATOM 749 O O . GLY A 1 94 ? 3.451 3.811 -8.138 1.00 95.62 94 GLY A O 1
ATOM 750 N N . CYS A 1 95 ? 4.234 2.370 -6.627 1.00 96.31 9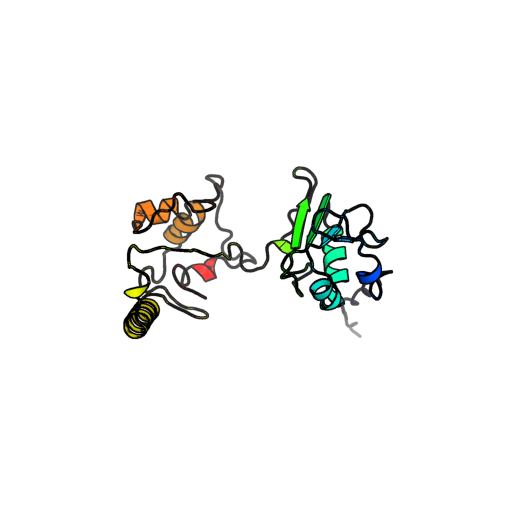5 CYS A N 1
ATOM 751 C CA . CYS A 1 95 ? 4.616 1.351 -7.596 1.00 96.31 95 CYS A CA 1
ATOM 752 C C . CYS A 1 95 ? 3.636 0.178 -7.576 1.00 96.31 95 CYS A C 1
ATOM 754 O O . CYS A 1 95 ? 3.362 -0.389 -6.521 1.00 96.31 95 CYS A O 1
ATOM 756 N N . VAL A 1 96 ? 3.167 -0.235 -8.751 1.00 96.75 96 VAL A N 1
ATOM 757 C CA . VAL A 1 96 ? 2.403 -1.473 -8.937 1.00 96.75 96 VAL A CA 1
ATOM 758 C C . VAL A 1 96 ? 3.225 -2.420 -9.801 1.00 96.75 96 VAL A C 1
ATOM 760 O O . VAL A 1 96 ? 3.689 -2.049 -10.881 1.00 96.75 96 VAL A O 1
ATOM 763 N N . LEU A 1 97 ? 3.404 -3.652 -9.327 1.00 95.06 97 LEU A N 1
ATOM 764 C CA . LEU A 1 97 ? 4.066 -4.722 -10.069 1.00 95.06 97 LEU A CA 1
ATOM 765 C C . LEU A 1 97 ? 3.032 -5.780 -10.420 1.00 95.06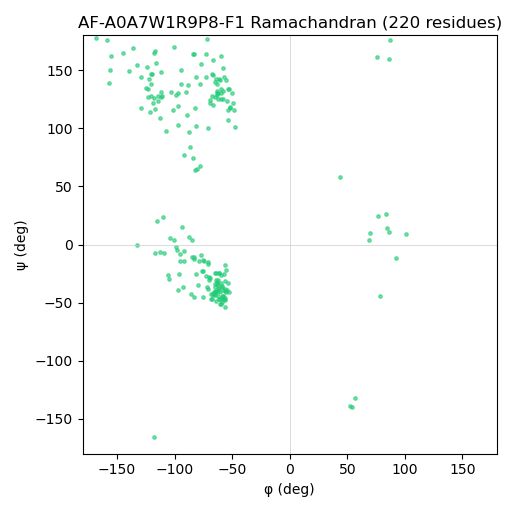 97 LEU A C 1
ATOM 767 O O . LEU A 1 97 ? 2.361 -6.311 -9.538 1.00 95.06 97 LEU A O 1
ATOM 771 N N . ILE A 1 98 ? 2.955 -6.121 -11.701 1.00 95.62 98 ILE A N 1
ATOM 772 C CA . ILE A 1 98 ? 2.259 -7.326 -12.143 1.00 95.62 98 ILE A CA 1
ATOM 773 C C . ILE A 1 98 ? 3.313 -8.407 -12.319 1.00 95.62 98 ILE A C 1
ATOM 775 O O . ILE A 1 98 ? 4.225 -8.252 -13.135 1.00 95.62 98 ILE A O 1
ATOM 779 N N . THR A 1 99 ? 3.187 -9.490 -11.563 1.00 95.38 99 THR A N 1
ATOM 780 C CA . THR A 1 99 ? 4.059 -10.662 -11.648 1.00 95.38 99 THR A CA 1
ATOM 781 C C . THR A 1 99 ? 3.267 -11.884 -12.102 1.00 95.38 99 THR A C 1
ATOM 783 O O . THR A 1 99 ? 2.044 -11.942 -11.988 1.00 95.38 99 THR A O 1
ATOM 786 N N . ASP A 1 100 ? 3.974 -12.847 -12.684 1.00 94.75 100 ASP A N 1
ATOM 787 C CA . ASP A 1 100 ? 3.428 -14.160 -13.014 1.00 94.75 100 ASP A CA 1
ATOM 788 C C . ASP A 1 100 ? 2.987 -14.904 -11.741 1.00 94.75 100 ASP A C 1
ATOM 790 O O . ASP A 1 100 ? 3.750 -14.967 -10.779 1.00 94.75 100 ASP A O 1
ATOM 794 N N . GLY A 1 101 ? 1.767 -15.448 -11.723 1.00 94.25 101 GLY A N 1
ATOM 795 C CA . GLY A 1 101 ? 1.202 -16.074 -10.522 1.00 94.25 101 GLY A CA 1
ATOM 796 C C . GLY A 1 101 ? 1.861 -17.399 -10.131 1.00 94.25 101 GLY A C 1
ATOM 797 O O . GLY A 1 101 ? 1.901 -17.721 -8.947 1.00 94.25 101 GLY A O 1
ATOM 798 N N . ASP A 1 102 ? 2.410 -18.133 -11.105 1.00 94.00 102 ASP A N 1
ATOM 799 C CA . ASP A 1 102 ? 2.968 -19.472 -10.885 1.00 94.00 102 ASP A CA 1
ATOM 800 C C . ASP A 1 102 ? 4.490 -19.436 -10.690 1.00 94.00 102 ASP A C 1
ATOM 802 O O . ASP A 1 102 ? 5.050 -20.163 -9.870 1.00 94.00 102 ASP A O 1
ATOM 806 N N . SER A 1 103 ? 5.174 -18.590 -11.463 1.00 93.06 103 SER A N 1
ATOM 807 C CA . SER A 1 103 ? 6.640 -18.535 -11.540 1.00 93.06 103 SER A CA 1
ATOM 808 C C . SER A 1 103 ? 7.247 -17.210 -11.076 1.00 93.06 103 SER A C 1
ATOM 810 O O . SER A 1 103 ? 8.473 -17.082 -10.988 1.00 93.06 103 SER A O 1
ATOM 812 N N . GLY A 1 104 ? 6.411 -16.208 -10.801 1.00 94.44 104 GLY A N 1
ATOM 813 C CA . GLY A 1 104 ? 6.840 -14.884 -10.375 1.00 94.44 104 GLY A CA 1
ATOM 814 C C . GLY A 1 104 ? 7.130 -14.788 -8.882 1.00 94.44 104 GLY A C 1
ATOM 815 O O . GLY A 1 104 ? 6.760 -15.632 -8.070 1.00 94.44 104 GLY A O 1
ATOM 816 N N . ALA A 1 105 ? 7.830 -13.723 -8.506 1.00 92.38 105 ALA A N 1
ATOM 817 C CA . ALA A 1 105 ? 8.131 -13.436 -7.115 1.00 92.38 105 ALA A CA 1
ATOM 818 C C . ALA A 1 105 ? 6.959 -12.745 -6.405 1.00 92.38 105 ALA A C 1
ATOM 820 O O . ALA A 1 105 ? 6.322 -11.840 -6.948 1.00 92.38 105 ALA A O 1
ATOM 821 N N . VAL A 1 106 ? 6.779 -13.081 -5.125 1.00 90.56 106 VAL A N 1
ATOM 822 C CA . VAL A 1 106 ? 6.047 -12.239 -4.171 1.00 90.56 106 VAL A CA 1
ATOM 823 C C . VAL A 1 106 ? 7.004 -11.153 -3.677 1.00 90.56 106 VAL A C 1
ATOM 825 O O . VAL A 1 106 ? 7.899 -11.401 -2.866 1.00 90.56 106 VAL A O 1
ATOM 828 N N . ALA A 1 107 ? 6.859 -9.943 -4.212 1.00 87.75 107 ALA A N 1
ATOM 829 C CA . ALA A 1 107 ? 7.725 -8.817 -3.886 1.00 87.75 107 ALA A CA 1
ATOM 830 C C . ALA A 1 107 ? 7.173 -8.032 -2.686 1.00 87.75 107 ALA A C 1
ATOM 832 O O . ALA A 1 107 ? 6.166 -7.343 -2.797 1.00 87.75 107 ALA A O 1
ATOM 833 N N . MET A 1 108 ? 7.866 -8.082 -1.545 1.00 86.88 108 MET A N 1
ATOM 834 C CA . MET A 1 108 ? 7.450 -7.341 -0.340 1.00 86.88 108 MET A CA 1
ATOM 835 C C . MET A 1 108 ? 7.758 -5.839 -0.402 1.00 86.88 108 MET A C 1
ATOM 837 O O . MET A 1 108 ? 7.126 -5.060 0.301 1.00 86.88 108 MET A O 1
ATOM 841 N N . GLY A 1 109 ? 8.720 -5.422 -1.234 1.00 85.25 109 GLY A N 1
ATOM 842 C CA . GLY A 1 109 ? 9.094 -4.008 -1.379 1.00 85.25 109 GLY A CA 1
ATOM 843 C C . GLY A 1 109 ? 7.909 -3.112 -1.769 1.00 85.25 109 GLY A C 1
ATOM 844 O O . GLY A 1 109 ? 7.631 -2.167 -1.037 1.00 85.25 109 GLY A O 1
ATOM 845 N N . PRO A 1 110 ? 7.179 -3.428 -2.858 1.00 87.62 110 PRO A N 1
ATOM 846 C CA . PRO A 1 110 ? 5.996 -2.668 -3.276 1.00 87.62 110 PRO A CA 1
ATOM 847 C C . PRO A 1 110 ? 4.818 -2.724 -2.295 1.00 87.62 110 PRO A C 1
ATOM 849 O O . PRO A 1 110 ? 3.995 -1.818 -2.296 1.00 87.62 110 PRO A O 1
ATOM 852 N N . VAL A 1 111 ? 4.728 -3.771 -1.464 1.00 92.50 111 VAL A N 1
ATOM 853 C CA . VAL A 1 111 ? 3.684 -3.890 -0.427 1.00 92.50 111 VAL A CA 1
ATOM 854 C C . VAL A 1 111 ? 3.939 -2.903 0.716 1.00 92.50 111 VAL A C 1
ATOM 856 O O . VAL A 1 111 ? 3.001 -2.329 1.261 1.00 92.50 111 VAL A O 1
ATOM 859 N N . GLY A 1 112 ? 5.210 -2.685 1.065 1.00 91.88 112 GLY A N 1
ATOM 860 C CA . GLY A 1 112 ? 5.614 -1.785 2.140 1.00 91.88 112 GLY A CA 1
ATOM 861 C C . GLY A 1 112 ? 5.645 -2.441 3.524 1.00 91.88 112 GLY A C 1
ATOM 862 O O . GLY A 1 112 ? 5.340 -3.620 3.706 1.00 91.88 112 GLY A O 1
ATOM 863 N N . TYR A 1 113 ? 6.087 -1.665 4.517 1.00 90.94 113 TYR A N 1
ATOM 864 C CA . TYR A 1 113 ? 6.221 -2.128 5.904 1.00 90.94 113 TYR A CA 1
ATOM 865 C C . TYR A 1 113 ? 4.892 -2.138 6.665 1.00 90.94 113 TYR A C 1
ATOM 867 O O . TYR A 1 113 ? 4.692 -2.996 7.528 1.00 90.94 113 TYR A O 1
ATOM 875 N N . ASP A 1 114 ? 4.017 -1.177 6.369 1.00 92.56 114 ASP A N 1
ATOM 876 C CA . ASP A 1 114 ? 2.693 -1.050 6.976 1.00 92.56 114 ASP A CA 1
ATOM 877 C C . ASP A 1 114 ? 1.661 -1.803 6.129 1.00 92.56 114 ASP A C 1
ATOM 879 O O . ASP A 1 114 ? 0.950 -1.242 5.294 1.00 92.56 114 ASP A O 1
ATOM 883 N N . VAL A 1 115 ? 1.671 -3.130 6.271 1.00 91.94 115 VAL A N 1
ATOM 884 C CA . VAL A 1 115 ? 0.814 -4.026 5.489 1.00 91.94 115 VAL A CA 1
ATOM 885 C C . VAL A 1 115 ? -0.645 -3.796 5.868 1.00 91.94 115 VAL A C 1
ATOM 887 O O . VAL A 1 115 ? -1.039 -4.022 7.010 1.00 91.94 115 VAL A O 1
ATOM 890 N N . GLY A 1 116 ? -1.456 -3.405 4.885 1.00 90.25 116 GLY A N 1
ATOM 891 C CA . GLY A 1 116 ? -2.863 -3.075 5.104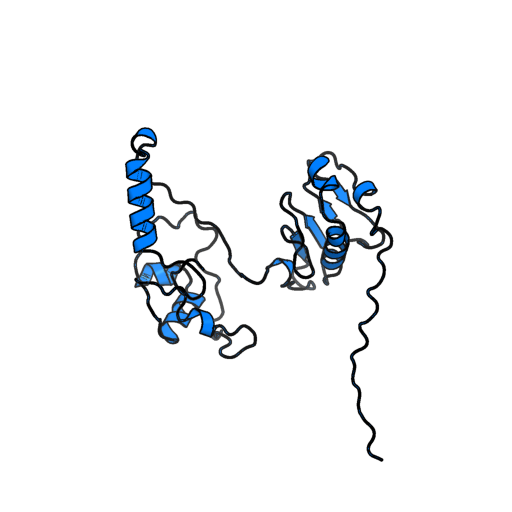 1.00 90.25 116 GLY A CA 1
ATOM 892 C C . GLY A 1 116 ? -3.102 -1.628 5.537 1.00 90.25 116 GLY A C 1
ATOM 893 O O . GLY A 1 116 ? -4.231 -1.310 5.912 1.00 90.25 116 GLY A O 1
ATOM 894 N N . CYS A 1 117 ? -2.087 -0.754 5.457 1.00 93.88 117 CYS A N 1
ATOM 895 C CA . CYS A 1 117 ? -2.302 0.689 5.503 1.00 93.88 117 CYS A CA 1
ATOM 896 C C . CYS A 1 117 ? -3.389 1.062 4.492 1.00 93.88 117 CYS A C 1
ATOM 898 O O . CYS A 1 117 ? -3.360 0.634 3.335 1.00 93.88 117 CYS A O 1
ATOM 900 N N . GLY A 1 118 ? -4.378 1.826 4.933 1.00 93.06 118 GLY A N 1
ATOM 901 C CA . GLY A 1 118 ? -5.558 2.069 4.128 1.00 93.06 118 GLY A CA 1
ATOM 902 C C . GLY A 1 118 ? -6.423 3.172 4.694 1.00 93.06 118 GLY A C 1
ATOM 903 O O . GLY A 1 118 ? -6.155 3.741 5.751 1.00 93.06 118 GLY A O 1
ATOM 904 N N . MET A 1 119 ? -7.486 3.465 3.957 1.00 93.75 119 MET A N 1
ATOM 905 C CA . MET A 1 119 ? -8.416 4.536 4.272 1.00 93.75 119 MET A CA 1
ATOM 906 C C . MET A 1 119 ? -9.816 3.968 4.463 1.00 93.75 119 MET A C 1
ATOM 908 O O . MET A 1 119 ? -10.228 3.026 3.789 1.00 93.75 119 MET A O 1
ATOM 912 N N . MET A 1 120 ? -10.573 4.593 5.357 1.00 90.25 120 MET A N 1
ATOM 913 C CA . MET A 1 120 ? -12.003 4.366 5.501 1.00 90.25 120 MET A CA 1
ATOM 914 C C . MET A 1 120 ? -12.716 5.708 5.376 1.00 90.25 120 MET A C 1
ATOM 916 O O . MET A 1 120 ? -12.292 6.704 5.961 1.00 90.25 120 MET A O 1
ATOM 920 N N . SER A 1 121 ? -13.795 5.732 4.597 1.00 91.38 121 SER A N 1
ATOM 921 C CA . SER A 1 121 ? -14.691 6.880 4.496 1.00 91.38 121 SER A CA 1
ATOM 922 C C . SER A 1 121 ? -16.054 6.496 5.059 1.00 91.38 121 SER A C 1
ATOM 924 O O . SER A 1 121 ? -16.665 5.527 4.607 1.00 91.38 121 SER A O 1
ATOM 926 N N . ALA A 1 122 ? -16.520 7.255 6.050 1.00 88.94 122 ALA A N 1
ATOM 927 C CA . ALA A 1 122 ? -17.846 7.113 6.637 1.00 88.94 122 ALA A CA 1
ATOM 928 C C . ALA A 1 122 ? -18.708 8.329 6.290 1.00 88.94 122 ALA A C 1
ATOM 930 O O . ALA A 1 122 ? -18.215 9.453 6.182 1.00 88.94 122 ALA A O 1
ATOM 931 N N . ARG A 1 123 ? -20.016 8.101 6.153 1.00 88.56 123 ARG A N 1
ATOM 932 C CA . ARG A 1 123 ? -21.017 9.138 5.889 1.00 88.56 123 ARG A CA 1
ATOM 933 C C . ARG A 1 123 ? -22.079 9.106 6.983 1.00 88.56 123 ARG A C 1
ATOM 935 O O . ARG A 1 123 ? -22.588 8.034 7.295 1.00 88.56 123 ARG A O 1
ATOM 942 N N . SER A 1 124 ? -22.434 10.271 7.514 1.00 88.44 124 SER A N 1
ATOM 943 C CA . SER A 1 124 ? -23.600 10.451 8.382 1.00 88.44 124 SER A CA 1
ATOM 944 C C . SER A 1 124 ? -24.775 11.054 7.605 1.00 88.44 124 SER A C 1
ATOM 946 O O . SER A 1 124 ? -24.623 11.503 6.470 1.00 88.44 124 SER A O 1
ATOM 948 N N . GLU A 1 125 ? -25.951 11.079 8.227 1.00 91.75 125 GLU A N 1
ATOM 949 C CA . GLU A 1 125 ? -27.145 11.751 7.692 1.00 91.75 125 GLU A CA 1
ATOM 950 C C . GLU A 1 125 ? -27.224 13.234 8.095 1.00 91.75 125 GLU A C 1
ATOM 952 O O . GLU A 1 125 ? -28.215 13.909 7.831 1.00 91.75 125 GLU A O 1
ATOM 957 N N . VAL A 1 126 ? -26.181 13.762 8.745 1.00 92.69 126 VAL A N 1
ATOM 958 C CA . VAL A 1 126 ? -26.126 15.171 9.142 1.00 92.69 126 VAL A CA 1
ATOM 959 C C . VAL A 1 126 ? -25.999 16.033 7.890 1.00 92.69 126 VAL A C 1
ATOM 961 O O . VAL A 1 126 ? -25.068 15.864 7.100 1.00 92.69 126 VAL A O 1
ATOM 964 N N . AL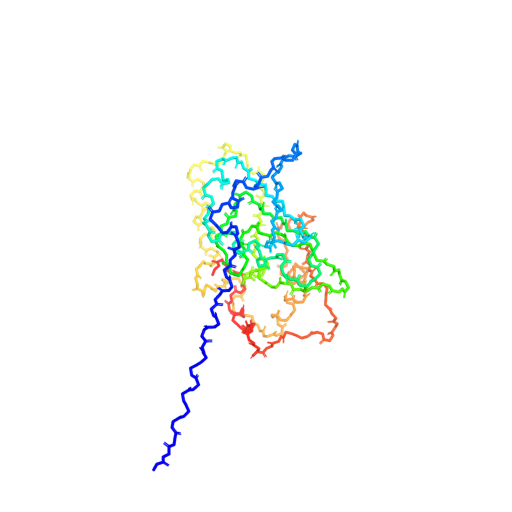A A 1 127 ? -26.922 16.979 7.721 1.00 95.75 127 ALA A N 1
ATOM 965 C CA . ALA A 1 127 ? -26.872 17.935 6.626 1.00 95.75 127 ALA A CA 1
ATOM 966 C C . ALA A 1 127 ? -25.594 18.795 6.700 1.00 95.75 127 ALA A C 1
ATOM 968 O O . ALA A 1 127 ? -25.123 19.155 7.781 1.00 95.75 127 ALA A O 1
ATOM 969 N N . ALA A 1 128 ? -25.004 19.107 5.545 1.00 95.00 128 ALA A N 1
ATOM 970 C CA . ALA A 1 128 ? -23.695 19.762 5.482 1.00 95.00 128 ALA A CA 1
ATOM 971 C C . ALA A 1 128 ? -23.690 21.173 6.103 1.00 95.00 128 ALA A C 1
ATOM 973 O O . ALA A 1 128 ? -22.689 21.593 6.682 1.00 95.00 128 ALA A O 1
ATOM 974 N N . ASP A 1 129 ? -24.810 21.886 6.012 1.00 95.88 129 ASP A N 1
ATOM 975 C CA . ASP A 1 129 ? -25.045 23.198 6.619 1.00 95.88 129 ASP A CA 1
ATOM 976 C C . ASP A 1 129 ? -25.161 23.132 8.151 1.00 95.88 129 ASP A C 1
ATOM 978 O O . ASP A 1 129 ? -24.730 24.048 8.851 1.00 95.88 129 ASP A O 1
ATOM 982 N N . ALA A 1 130 ? -25.657 22.016 8.689 1.00 96.06 130 ALA A N 1
ATOM 983 C CA . ALA A 1 130 ? -25.704 21.765 10.123 1.00 96.06 130 ALA A CA 1
ATOM 984 C C . ALA A 1 130 ? -24.315 21.506 10.732 1.00 96.06 130 ALA A C 1
ATOM 986 O O . ALA A 1 130 ? -24.176 21.587 11.954 1.00 96.06 130 ALA A O 1
ATOM 987 N N . ALA A 1 131 ? -23.288 21.223 9.919 1.00 93.50 131 ALA A N 1
ATOM 988 C CA . ALA A 1 131 ? -21.902 21.041 10.350 1.00 93.50 131 ALA A CA 1
ATOM 989 C C . ALA A 1 131 ? -21.175 22.391 10.514 1.00 93.50 131 ALA A C 1
ATOM 991 O O . ALA A 1 131 ? -20.200 22.701 9.813 1.00 93.50 131 ALA A O 1
ATOM 992 N N . THR A 1 132 ? -21.658 23.199 11.462 1.00 96.50 132 THR A N 1
ATOM 993 C CA . THR A 1 132 ? -21.022 24.461 11.866 1.00 96.50 132 THR A CA 1
ATOM 994 C C . THR A 1 132 ? -19.600 24.223 12.385 1.00 96.50 132 THR A C 1
ATOM 996 O O . THR A 1 132 ? -19.225 23.103 12.740 1.00 96.50 132 THR A O 1
ATOM 999 N N . MET A 1 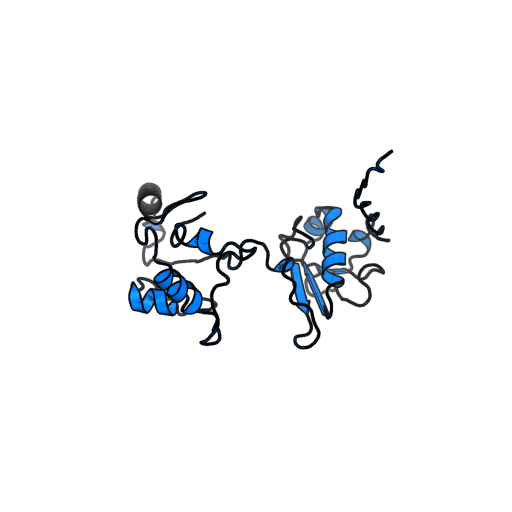133 ? -18.780 25.277 12.435 1.00 96.50 133 MET A N 1
ATOM 1000 C CA . MET A 1 133 ? -17.403 25.171 12.940 1.00 96.50 133 MET A CA 1
ATOM 1001 C C . MET A 1 133 ? -17.352 24.653 14.387 1.00 96.50 133 MET A C 1
ATOM 1003 O O . MET A 1 133 ? -16.516 23.813 14.705 1.00 96.50 133 MET A O 1
ATOM 1007 N N . GLU A 1 134 ? -18.284 25.099 15.231 1.00 97.56 134 GLU A N 1
ATOM 1008 C CA . GLU A 1 134 ? -18.436 24.643 16.618 1.00 97.56 134 GLU A CA 1
ATOM 1009 C C . GLU A 1 134 ? -18.707 23.136 16.693 1.00 97.56 134 GLU A C 1
ATOM 1011 O O . GLU A 1 134 ? -17.947 22.404 17.316 1.00 97.56 134 GLU A O 1
ATOM 1016 N N . LYS A 1 135 ? -19.695 22.633 15.942 1.00 96.69 135 LYS A N 1
ATOM 1017 C CA . LYS A 1 135 ? -20.019 21.198 15.908 1.00 96.69 135 LYS A CA 1
ATOM 1018 C C . LYS A 1 135 ? -18.898 20.340 15.325 1.00 96.69 135 LYS A C 1
ATOM 1020 O O . LYS A 1 135 ? -18.697 19.207 15.754 1.00 96.69 135 LYS A O 1
ATOM 1025 N N . LYS A 1 136 ? -18.151 20.858 14.344 1.00 95.69 136 LYS A N 1
ATOM 1026 C CA . LYS A 1 136 ? -16.953 20.185 13.813 1.00 95.69 136 LYS A CA 1
ATOM 1027 C C . LYS A 1 136 ? -15.872 20.057 14.883 1.00 95.69 136 LYS A C 1
ATOM 1029 O O . LYS A 1 136 ? -15.229 19.013 14.962 1.00 95.69 136 LYS A O 1
ATOM 1034 N N . LEU A 1 137 ? -15.685 21.096 15.696 1.00 97.44 137 LEU A N 1
ATOM 1035 C CA . LEU A 1 137 ? -14.745 21.071 16.809 1.00 97.44 137 LEU A CA 1
ATOM 1036 C C . LEU A 1 137 ? -15.199 20.091 17.895 1.00 97.44 137 LEU A C 1
ATOM 1038 O O . LEU A 1 137 ? -14.402 19.255 18.301 1.00 97.44 137 LEU A O 1
ATOM 1042 N N . GLU A 1 138 ? -16.469 20.128 18.300 1.00 97.00 138 GLU A N 1
ATOM 1043 C CA . GLU A 1 138 ? -17.044 19.174 19.260 1.00 97.00 138 GLU A CA 1
ATOM 1044 C C . GLU A 1 138 ? -16.875 17.724 18.796 1.00 97.00 138 GLU A C 1
ATOM 1046 O O . GLU A 1 138 ? -16.428 16.870 19.561 1.00 97.00 138 GLU A O 1
ATOM 1051 N N . PHE A 1 139 ? -17.174 17.449 17.523 1.00 95.44 139 PHE A N 1
ATOM 1052 C CA . PHE A 1 139 ? -16.973 16.131 16.929 1.00 95.44 139 PHE A CA 1
ATOM 1053 C C . PHE A 1 139 ? -15.502 15.705 16.970 1.00 95.44 139 PHE A C 1
ATOM 1055 O O . PHE A 1 139 ? -15.204 14.582 17.372 1.00 95.44 139 PHE A O 1
ATOM 1062 N N . ASN A 1 140 ? -14.578 16.592 16.589 1.00 95.19 140 ASN A N 1
ATOM 1063 C CA . ASN A 1 140 ? -13.148 16.296 16.623 1.00 95.19 140 ASN A CA 1
ATOM 1064 C C . ASN A 1 140 ? -12.675 16.003 18.056 1.00 95.19 140 ASN A C 1
ATOM 1066 O O . ASN A 1 140 ? -12.047 14.975 18.289 1.00 95.19 140 ASN A O 1
ATOM 1070 N N . THR A 1 141 ? -13.064 16.827 19.032 1.00 96.44 141 THR A N 1
ATOM 1071 C CA . THR A 1 141 ? -12.776 16.588 20.453 1.00 96.44 141 THR A CA 1
ATOM 1072 C C . THR A 1 141 ? -13.301 15.226 20.903 1.00 96.44 141 THR A C 1
ATOM 1074 O O . THR A 1 141 ? -12.547 14.433 21.461 1.00 96.44 141 THR A O 1
ATOM 1077 N N . ALA A 1 142 ? -14.550 14.891 20.573 1.00 95.19 142 ALA A N 1
ATOM 1078 C CA . ALA A 1 142 ? -15.136 13.603 20.931 1.00 95.19 142 ALA A CA 1
ATOM 1079 C C . ALA A 1 142 ? -14.402 12.407 20.294 1.00 95.19 142 ALA A C 1
ATOM 1081 O O . ALA A 1 142 ? -14.304 11.346 20.921 1.00 95.19 142 ALA A O 1
ATOM 1082 N N . VAL A 1 143 ? -13.891 12.555 19.066 1.00 92.69 143 VAL A N 1
ATOM 1083 C CA . VAL A 1 143 ? -13.053 11.544 18.401 1.00 92.69 143 VAL A CA 1
ATOM 1084 C C . VAL A 1 143 ? -11.698 11.430 19.097 1.00 92.69 143 VAL A C 1
ATOM 1086 O O . VAL A 1 143 ? -11.286 10.314 19.415 1.00 92.69 143 VAL A O 1
ATOM 1089 N N . MET A 1 144 ? -11.043 12.558 19.383 1.00 91.88 144 MET A N 1
ATOM 1090 C CA . MET A 1 144 ? -9.747 12.607 20.068 1.00 91.88 144 MET A CA 1
ATOM 1091 C C . MET A 1 144 ? -9.788 11.980 21.465 1.00 91.88 144 MET A C 1
ATOM 1093 O O . MET A 1 144 ? -8.824 11.354 21.891 1.00 91.88 144 MET A O 1
ATOM 1097 N N . GLU A 1 145 ? -10.920 12.087 22.158 1.00 92.19 145 GLU A N 1
ATOM 1098 C CA . GLU A 1 145 ? -11.137 11.449 23.458 1.00 92.19 145 GLU A CA 1
ATOM 1099 C C . GLU A 1 145 ? -11.322 9.931 23.381 1.00 92.19 145 GLU A C 1
ATOM 1101 O O . GLU A 1 145 ? -11.065 9.253 24.370 1.00 92.19 145 GLU A O 1
ATOM 1106 N N . ARG A 1 146 ? -11.808 9.386 22.257 1.00 90.81 146 ARG A N 1
ATOM 1107 C CA . ARG A 1 146 ? -12.225 7.970 22.140 1.00 90.81 146 ARG A CA 1
ATOM 1108 C C . ARG A 1 146 ? -11.240 7.107 21.369 1.00 90.81 146 ARG A C 1
ATOM 1110 O O . ARG A 1 146 ? -11.162 5.900 21.602 1.00 90.81 146 ARG A O 1
ATOM 1117 N N . VAL A 1 147 ? -10.530 7.704 20.423 1.00 91.19 147 VAL A N 1
ATOM 1118 C CA . VAL A 1 147 ? -9.546 7.020 19.592 1.00 91.19 147 VAL A CA 1
ATOM 1119 C C . VAL A 1 147 ? -8.171 7.304 20.178 1.00 91.19 147 VAL A C 1
ATOM 1121 O O . VAL A 1 147 ? -7.835 8.444 20.464 1.00 91.19 147 VAL A O 1
ATOM 1124 N N . ALA A 1 148 ? -7.379 6.263 20.411 1.00 90.94 148 ALA A N 1
ATOM 1125 C CA . ALA A 1 148 ? -5.992 6.453 20.817 1.00 90.94 148 ALA A CA 1
ATOM 1126 C C . ALA A 1 148 ? -5.149 6.815 19.589 1.00 90.94 148 ALA A C 1
ATOM 1128 O O . ALA A 1 148 ? -5.324 6.196 18.540 1.00 90.94 148 ALA A O 1
ATOM 1129 N N . PHE A 1 149 ? -4.236 7.776 19.732 1.00 88.69 149 PHE A N 1
ATOM 1130 C CA . PHE A 1 149 ? -3.353 8.240 18.661 1.00 88.69 149 PHE A CA 1
ATOM 1131 C C . PHE A 1 149 ? -1.884 8.140 19.069 1.00 88.69 149 PHE A C 1
ATOM 1133 O O . PHE A 1 149 ? -1.551 8.329 20.241 1.00 88.69 149 PHE A O 1
ATOM 1140 N N . GLY A 1 150 ? -1.015 7.982 18.073 1.00 85.06 150 GLY A N 1
ATOM 1141 C CA . GLY A 1 150 ? 0.429 8.149 18.202 1.00 85.06 150 GLY A CA 1
ATOM 1142 C C . GLY A 1 150 ? 1.165 6.894 18.664 1.00 85.06 150 GLY A C 1
ATOM 1143 O O . GLY A 1 150 ? 0.590 6.008 19.280 1.00 85.06 150 GLY A O 1
ATOM 1144 N N . ALA A 1 151 ? 2.473 6.862 18.388 1.00 83.81 151 ALA A N 1
ATOM 1145 C CA . ALA A 1 151 ? 3.320 5.682 18.553 1.00 83.81 151 ALA A CA 1
ATOM 1146 C C . ALA A 1 151 ? 3.149 4.986 19.914 1.00 83.81 151 ALA A C 1
ATOM 1148 O O . ALA A 1 151 ? 3.506 5.532 20.959 1.00 83.81 151 ALA A O 1
ATOM 1149 N N . GLY A 1 152 ? 2.658 3.744 19.879 1.00 82.69 152 GLY A N 1
ATOM 1150 C CA . GLY A 1 152 ? 2.421 2.952 21.093 1.00 82.69 152 GLY A CA 1
ATOM 1151 C C . GLY A 1 152 ? 1.072 3.228 21.759 1.00 82.69 152 GLY A C 1
ATOM 1152 O O . GLY A 1 152 ? 0.868 2.825 22.905 1.00 82.69 152 GLY A O 1
ATOM 1153 N N . GLY A 1 153 ? 0.161 3.902 21.056 1.00 81.69 153 GLY A N 1
ATOM 1154 C CA . GLY A 1 153 ? -1.207 4.129 21.484 1.00 81.69 153 GLY A CA 1
ATOM 1155 C C . GLY A 1 153 ? -1.913 2.815 21.799 1.00 81.69 153 GLY A C 1
ATOM 1156 O O . GLY A 1 153 ? -1.739 1.806 21.118 1.00 81.69 153 GLY A O 1
ATOM 1157 N N . LYS A 1 154 ? -2.726 2.841 22.854 1.00 86.38 154 LYS A N 1
ATOM 1158 C CA . LYS A 1 154 ? -3.486 1.684 23.324 1.00 86.38 154 LYS A CA 1
ATOM 1159 C C . LYS A 1 154 ? -4.966 2.001 23.296 1.00 86.38 154 LYS A C 1
ATOM 1161 O O . LYS A 1 154 ? -5.397 3.008 23.855 1.00 86.38 154 LYS A O 1
ATOM 1166 N N . SER A 1 155 ? -5.747 1.139 22.653 1.00 87.00 155 SER A N 1
ATOM 1167 C CA . SER A 1 155 ? -7.189 1.338 22.536 1.00 87.00 155 SER A CA 1
ATOM 1168 C C . SER A 1 155 ? -7.855 1.404 23.907 1.00 87.00 155 SER A C 1
ATOM 1170 O O . SER A 1 155 ? -7.651 0.528 24.745 1.00 87.00 155 SER A O 1
ATOM 1172 N N . GLN A 1 156 ? -8.729 2.389 24.110 1.00 85.19 156 GLN A N 1
ATOM 1173 C CA . GLN A 1 156 ? -9.572 2.443 25.307 1.00 85.19 156 GLN A CA 1
ATOM 1174 C C . GLN A 1 156 ? -10.638 1.337 25.310 1.00 85.19 156 GLN A C 1
ATOM 1176 O O . GLN A 1 156 ? -11.047 0.876 26.370 1.00 85.19 156 GLN A O 1
ATOM 1181 N N . ARG A 1 157 ? -11.081 0.899 24.121 1.00 86.38 157 ARG A N 1
ATOM 1182 C CA . ARG A 1 157 ? -12.118 -0.131 23.964 1.00 86.38 157 ARG A CA 1
ATOM 1183 C C . ARG A 1 157 ? -11.550 -1.542 24.066 1.00 86.38 157 ARG A C 1
ATOM 1185 O O . ARG A 1 157 ? -12.168 -2.390 24.699 1.00 86.38 157 ARG A O 1
ATOM 1192 N N . LEU A 1 158 ? -10.427 -1.807 23.398 1.00 88.31 158 LEU A N 1
ATOM 1193 C CA . LEU A 1 158 ? -9.835 -3.149 23.351 1.00 88.31 158 LEU A CA 1
ATOM 1194 C C . LEU A 1 158 ? -8.736 -3.359 24.396 1.00 88.31 158 LEU A C 1
ATOM 1196 O O . LEU A 1 158 ? -8.514 -4.492 24.813 1.00 88.31 158 LEU A O 1
ATOM 1200 N N . GLY A 1 159 ? -8.068 -2.296 24.846 1.00 87.06 159 GLY A N 1
ATOM 1201 C CA . GLY A 1 159 ? -6.957 -2.403 25.782 1.00 87.06 159 GLY A CA 1
ATOM 1202 C C . GLY A 1 159 ? -5.847 -3.307 25.245 1.00 87.06 159 GLY A C 1
ATOM 1203 O O . GLY A 1 159 ? -5.389 -3.139 24.121 1.00 87.06 159 GLY A O 1
ATOM 1204 N N . SER A 1 160 ? -5.390 -4.237 26.089 1.00 87.81 160 SER A N 1
ATOM 1205 C CA . SER A 1 160 ? -4.503 -5.328 25.672 1.00 87.81 160 SER A CA 1
ATOM 1206 C C . SER A 1 160 ? -5.358 -6.554 25.421 1.00 87.81 160 SER A C 1
ATOM 1208 O O . SER A 1 160 ? -6.166 -6.922 26.279 1.00 87.81 160 SER A O 1
ATOM 1210 N N . VAL A 1 161 ? -5.172 -7.201 24.278 1.00 92.75 161 VAL A N 1
ATOM 1211 C CA . VAL A 1 161 ? -5.881 -8.442 23.973 1.00 92.75 161 VAL A CA 1
ATOM 1212 C C . VAL A 1 161 ? -5.036 -9.657 24.348 1.00 92.75 161 VAL A C 1
ATOM 1214 O O . VAL A 1 161 ? -3.806 -9.630 24.311 1.00 92.75 161 VAL A O 1
ATOM 1217 N N . SER A 1 162 ? -5.690 -10.763 24.706 1.00 94.50 162 SER A N 1
ATOM 1218 C CA . SER A 1 162 ? -4.983 -12.030 24.906 1.00 94.50 162 SER A CA 1
ATOM 1219 C C . SER A 1 162 ? -4.406 -12.541 23.578 1.00 94.50 162 SER A C 1
ATOM 1221 O O . SER A 1 162 ? -4.899 -12.206 22.501 1.00 94.50 162 SER A O 1
ATOM 1223 N N . LYS A 1 163 ? -3.395 -13.419 23.633 1.00 94.69 163 LYS A N 1
ATOM 1224 C CA . LYS A 1 163 ? -2.841 -14.058 22.421 1.00 94.69 163 LYS A CA 1
ATOM 1225 C C . LYS A 1 163 ? -3.902 -14.797 21.603 1.00 94.69 163 LYS A C 1
ATOM 1227 O O . LYS A 1 163 ? -3.862 -14.758 20.378 1.00 94.69 163 LYS A O 1
ATOM 1232 N N . GLN A 1 164 ? -4.839 -15.462 22.280 1.00 94.19 164 GLN A N 1
ATOM 1233 C CA . GLN A 1 164 ? -5.940 -16.165 21.625 1.00 94.19 164 GLN A CA 1
ATOM 1234 C C . GLN A 1 164 ? -6.859 -15.183 20.896 1.00 94.19 164 GLN A C 1
ATOM 1236 O O . GLN A 1 164 ? -7.220 -15.416 19.746 1.00 94.19 164 GLN A O 1
ATOM 1241 N N . GLU A 1 165 ? -7.184 -14.062 21.537 1.00 95.31 165 GLU A N 1
ATOM 1242 C CA . GLU A 1 165 ? -8.041 -13.051 20.933 1.00 95.31 165 GLU A CA 1
ATOM 1243 C C . GLU A 1 165 ? -7.388 -12.372 19.734 1.00 95.31 165 GLU A C 1
ATOM 1245 O O . GLU A 1 165 ? -8.020 -12.191 18.695 1.00 95.31 165 GLU A O 1
ATOM 1250 N N . PHE A 1 166 ? -6.101 -12.060 19.853 1.00 95.69 166 PHE A N 1
ATOM 1251 C CA . PHE A 1 166 ? -5.305 -11.537 18.754 1.00 95.69 166 PHE A CA 1
ATOM 1252 C C . PHE A 1 166 ? -5.284 -12.496 17.560 1.00 95.69 166 PHE A C 1
ATOM 1254 O O . PHE A 1 166 ? -5.514 -12.071 16.431 1.00 95.69 166 PHE A O 1
ATOM 1261 N N . ASN A 1 167 ? -5.085 -13.797 17.804 1.00 94.38 167 ASN A N 1
ATOM 1262 C CA . ASN A 1 167 ? -5.165 -14.825 16.764 1.00 94.38 167 ASN A CA 1
ATOM 1263 C C . ASN A 1 167 ? -6.527 -14.811 16.056 1.00 94.38 167 ASN A C 1
ATOM 1265 O O . ASN A 1 167 ? -6.573 -14.835 14.826 1.00 94.38 167 ASN A O 1
ATOM 1269 N N . ASN A 1 168 ? -7.624 -14.745 16.811 1.00 94.75 168 ASN A N 1
ATOM 1270 C CA . ASN A 1 168 ? -8.965 -14.728 16.232 1.00 94.75 168 ASN A CA 1
ATOM 1271 C C . ASN A 1 168 ? -9.214 -13.462 15.400 1.00 94.75 168 ASN A C 1
ATOM 1273 O O . ASN A 1 168 ? -9.763 -13.556 14.307 1.00 94.75 168 ASN A O 1
ATOM 1277 N N . LEU A 1 169 ? -8.764 -12.294 15.871 1.00 95.00 169 LEU A N 1
ATOM 1278 C CA . LEU A 1 169 ? -8.884 -11.026 15.144 1.00 95.00 169 LEU A CA 1
ATOM 1279 C C . LEU A 1 169 ? -8.055 -11.009 13.855 1.00 95.00 169 LEU A C 1
ATOM 1281 O O . LEU A 1 169 ? -8.548 -10.578 12.818 1.00 95.00 169 LEU A O 1
ATOM 1285 N N . VAL A 1 170 ? -6.818 -11.510 13.887 1.00 94.56 170 VAL A N 1
ATOM 1286 C CA . VAL A 1 170 ? -5.949 -11.564 12.700 1.00 94.56 170 VAL A CA 1
ATOM 1287 C C . VAL A 1 170 ? -6.478 -12.563 11.666 1.00 94.56 170 VAL A C 1
ATOM 1289 O O . VAL A 1 170 ? -6.496 -12.248 10.479 1.00 94.56 170 VAL A O 1
ATOM 1292 N N . ARG A 1 171 ? -6.946 -13.747 12.090 1.00 94.00 171 ARG A N 1
ATOM 1293 C CA . ARG A 1 171 ? -7.483 -14.783 11.183 1.00 94.00 171 ARG A CA 1
ATOM 1294 C C . ARG A 1 171 ? -8.886 -14.456 10.671 1.00 94.00 171 ARG A C 1
ATOM 1296 O O . ARG A 1 171 ? -9.191 -14.640 9.496 1.00 94.00 171 ARG A O 1
ATOM 1303 N N . GLY A 1 172 ? -9.760 -14.011 11.566 1.00 93.88 172 GLY A N 1
ATOM 1304 C CA . GLY A 1 172 ? -11.163 -13.721 11.275 1.00 93.88 172 GLY A CA 1
ATOM 1305 C C . GLY A 1 172 ? -11.390 -12.336 10.677 1.00 93.88 172 GLY A C 1
ATOM 1306 O O . GLY A 1 172 ? -12.476 -12.059 10.165 1.00 93.88 172 GLY A O 1
ATOM 1307 N N . GLY A 1 173 ? -10.375 -11.469 10.722 1.00 94.56 173 GLY A N 1
ATOM 1308 C CA . GLY A 1 173 ? -10.447 -10.106 10.227 1.00 94.56 173 GLY A CA 1
ATOM 1309 C C . GLY A 1 173 ? -11.623 -9.353 10.837 1.00 94.56 173 GLY A C 1
ATOM 1310 O O . GLY A 1 173 ? -11.958 -9.480 12.018 1.00 94.56 173 GLY A O 1
ATOM 1311 N N . ALA A 1 174 ? -12.289 -8.568 10.003 1.00 93.75 174 ALA A N 1
ATOM 1312 C CA . ALA A 1 174 ? -13.419 -7.794 10.462 1.00 93.75 174 ALA A CA 1
ATOM 1313 C C . ALA A 1 174 ? -14.692 -8.620 10.673 1.00 93.75 174 ALA A C 1
ATOM 1315 O O . ALA A 1 174 ? -15.538 -8.179 11.438 1.00 93.75 174 ALA A O 1
ATOM 1316 N N . GLU A 1 175 ? -14.848 -9.784 10.033 1.00 93.44 175 GLU A N 1
ATOM 1317 C CA . GLU A 1 175 ? -16.028 -10.644 10.236 1.00 93.44 175 GLU A CA 1
ATOM 1318 C C . GLU A 1 175 ? -16.117 -11.073 11.700 1.00 93.44 175 GLU A C 1
ATOM 1320 O O . GLU A 1 175 ? -17.118 -10.805 12.362 1.00 93.44 175 GLU A O 1
ATOM 1325 N N . TYR A 1 176 ? -15.014 -11.609 12.233 1.00 95.38 176 TYR A N 1
ATOM 1326 C CA . TYR A 1 176 ? -14.918 -11.978 13.643 1.00 95.38 176 TYR A CA 1
ATOM 1327 C C . TYR A 1 176 ? -15.076 -10.766 14.568 1.00 95.38 176 TYR A C 1
ATOM 1329 O O . TYR A 1 176 ? -15.759 -10.849 15.590 1.00 95.38 176 TYR A O 1
ATOM 1337 N N . TYR A 1 177 ? -14.491 -9.614 14.207 1.00 94.25 177 TYR A N 1
ATOM 1338 C CA . TYR A 1 177 ? -14.679 -8.395 14.995 1.00 94.25 177 TYR A CA 1
ATOM 1339 C C . TYR A 1 177 ? -16.163 -8.027 15.111 1.00 94.25 177 TYR A C 1
ATOM 1341 O O . TYR A 1 177 ? -16.634 -7.739 16.208 1.00 94.25 177 TYR A O 1
ATOM 1349 N N . VAL A 1 178 ? -16.908 -8.045 14.003 1.00 93.69 178 VAL A N 1
ATOM 1350 C CA . VAL A 1 178 ? -18.338 -7.708 13.997 1.00 93.69 178 VAL A CA 1
ATOM 1351 C C . VAL A 1 178 ? -19.158 -8.739 14.763 1.00 93.69 178 VAL A C 1
ATOM 1353 O O . VAL A 1 178 ? -20.012 -8.346 15.552 1.00 93.69 178 VAL A O 1
ATOM 1356 N N . GLU A 1 179 ? -18.891 -10.029 14.574 1.00 94.50 179 GLU A N 1
ATOM 1357 C CA . GLU A 1 179 ? -19.582 -11.105 15.291 1.00 94.50 179 GLU A CA 1
ATOM 1358 C C . GLU A 1 179 ? -19.432 -10.957 16.811 1.00 94.50 179 GLU A C 1
ATOM 1360 O O . GLU A 1 179 ? -20.405 -11.070 17.554 1.00 94.50 179 GLU A O 1
ATOM 1365 N N . LYS A 1 180 ? -18.219 -10.646 17.277 1.00 95.06 180 LYS A N 1
ATOM 1366 C CA . LYS A 1 180 ? -17.908 -10.585 18.705 1.00 95.06 180 LYS A CA 1
ATOM 1367 C C . LYS A 1 180 ? -18.213 -9.242 19.363 1.00 95.06 180 LYS A C 1
ATOM 1369 O O . LYS A 1 180 ? -18.683 -9.204 20.498 1.00 95.06 180 LYS A O 1
ATOM 1374 N N . TYR A 1 181 ? -17.880 -8.141 18.696 1.00 92.56 181 TYR A N 1
ATOM 1375 C CA . TYR A 1 181 ? -17.915 -6.791 19.269 1.00 92.56 181 TYR A CA 1
ATOM 1376 C C . TYR A 1 181 ? -19.036 -5.916 18.703 1.00 92.56 181 TYR A C 1
ATOM 1378 O O . TYR A 1 181 ? -19.241 -4.803 19.203 1.00 92.56 181 TYR A O 1
ATOM 1386 N N . GLY A 1 182 ? -19.748 -6.400 17.683 1.00 91.50 182 GLY A N 1
ATOM 1387 C CA . GLY A 1 182 ? -20.740 -5.647 16.928 1.00 91.50 182 GLY A CA 1
ATOM 1388 C C . GLY A 1 182 ? -20.120 -4.659 15.936 1.00 91.50 182 GLY A C 1
ATOM 1389 O O . GLY A 1 182 ? -18.964 -4.246 16.053 1.00 91.50 182 GLY A O 1
ATOM 1390 N N . ALA A 1 183 ? -20.925 -4.232 14.964 1.00 85.00 183 ALA A N 1
ATOM 1391 C CA . ALA A 1 183 ? -20.618 -3.108 14.085 1.00 85.00 183 ALA A CA 1
ATOM 1392 C C . ALA A 1 183 ? -21.704 -2.042 14.185 1.00 85.00 183 ALA A C 1
ATOM 1394 O O . ALA A 1 183 ? -22.890 -2.349 14.254 1.00 85.00 183 ALA A O 1
ATOM 1395 N N . THR A 1 184 ? -21.284 -0.782 14.132 1.00 83.75 184 THR A N 1
ATOM 1396 C CA . THR A 1 184 ? -22.179 0.379 14.033 1.00 83.75 184 THR A CA 1
ATOM 1397 C C . THR A 1 184 ? -22.202 0.980 12.627 1.00 83.75 184 THR A C 1
ATOM 1399 O O . THR A 1 184 ? -22.795 2.035 12.423 1.00 83.75 184 THR A O 1
ATOM 1402 N N . PHE A 1 185 ? -21.538 0.343 11.659 1.00 82.00 185 PHE A N 1
ATOM 1403 C CA . PHE A 1 185 ? -21.414 0.838 10.292 1.00 82.00 185 PHE A CA 1
ATOM 1404 C C . PHE A 1 185 ? -21.552 -0.287 9.267 1.00 82.00 185 PHE A C 1
ATOM 1406 O O . PHE A 1 185 ? -21.171 -1.432 9.519 1.00 82.00 185 PHE A O 1
ATOM 1413 N N . ASP A 1 186 ? -22.086 0.068 8.098 1.00 85.81 186 ASP A N 1
ATOM 1414 C CA . ASP A 1 186 ? -22.222 -0.835 6.959 1.00 85.81 186 ASP A CA 1
ATOM 1415 C C . ASP A 1 186 ? -20.845 -1.158 6.368 1.00 85.81 186 ASP A C 1
ATOM 1417 O O . ASP A 1 186 ? -20.095 -0.275 5.946 1.00 85.81 186 ASP A O 1
ATOM 1421 N N . ARG A 1 187 ? -20.518 -2.449 6.340 1.00 88.38 187 ARG A N 1
ATOM 1422 C CA . ARG A 1 187 ? -19.260 -2.961 5.798 1.00 88.38 187 ARG A CA 1
ATOM 1423 C C . ARG A 1 187 ? -19.379 -3.476 4.370 1.00 88.38 187 ARG A C 1
ATOM 1425 O O . ARG A 1 187 ? -18.342 -3.807 3.807 1.00 88.38 187 ARG A O 1
ATOM 1432 N N . SER A 1 188 ? -20.570 -3.523 3.769 1.00 88.50 188 SER A N 1
ATOM 1433 C CA . SER A 1 188 ? -20.802 -4.064 2.416 1.00 88.50 188 SER A CA 1
ATOM 1434 C C . SER A 1 188 ? -19.958 -3.394 1.323 1.00 88.50 188 SER A C 1
ATOM 1436 O O . SER A 1 188 ? -19.785 -3.946 0.241 1.00 88.50 188 SER A O 1
ATOM 1438 N N . ARG A 1 189 ? -19.412 -2.207 1.618 1.00 89.75 189 ARG A N 1
ATOM 1439 C CA . ARG A 1 189 ? -18.553 -1.404 0.738 1.00 89.75 189 ARG A CA 1
ATOM 1440 C C . ARG A 1 189 ? -17.055 -1.511 1.041 1.00 89.75 189 ARG A C 1
ATOM 1442 O O . ARG A 1 189 ? -16.268 -0.787 0.439 1.00 89.75 189 ARG A O 1
ATOM 1449 N N . ALA A 1 190 ? -16.652 -2.348 1.994 1.00 91.25 190 ALA A N 1
ATOM 1450 C CA . ALA A 1 190 ? -15.243 -2.609 2.260 1.00 91.25 190 ALA A CA 1
ATOM 1451 C C . ALA A 1 190 ? -14.643 -3.475 1.141 1.00 91.25 190 ALA A C 1
ATOM 1453 O O . ALA A 1 190 ? -15.302 -4.389 0.656 1.00 91.25 190 ALA A O 1
ATOM 1454 N N . GLU A 1 191 ? -13.378 -3.233 0.783 1.00 94.19 191 GLU A N 1
ATOM 1455 C CA . GLU A 1 191 ? -12.661 -4.021 -0.234 1.00 94.19 191 GLU A CA 1
ATOM 1456 C C . GLU A 1 191 ? -12.665 -5.523 0.089 1.00 94.19 191 GLU A C 1
ATOM 1458 O O . GLU A 1 191 ? -12.841 -6.371 -0.787 1.00 94.19 191 GLU A O 1
ATOM 1463 N N . ARG A 1 192 ? -12.471 -5.855 1.369 1.00 92.62 192 ARG A N 1
ATOM 1464 C CA . ARG A 1 192 ? -12.475 -7.226 1.873 1.00 92.62 192 ARG A CA 1
ATOM 1465 C C . ARG A 1 192 ? -12.821 -7.253 3.361 1.00 92.62 192 ARG A C 1
ATOM 1467 O O . ARG A 1 192 ? -12.505 -6.320 4.100 1.00 92.62 192 ARG A O 1
ATOM 1474 N N . HIS A 1 193 ? -13.452 -8.332 3.825 1.00 92.38 193 HIS A N 1
ATOM 1475 C CA . HIS A 1 193 ? -13.737 -8.521 5.253 1.00 92.38 193 HIS A CA 1
ATOM 1476 C C . HIS A 1 193 ? -12.651 -9.314 5.991 1.00 92.38 193 HIS A C 1
ATOM 1478 O O . HIS A 1 193 ? -12.332 -8.982 7.134 1.00 92.38 193 HIS A O 1
ATOM 1484 N N . ARG A 1 194 ? -12.056 -10.315 5.331 1.00 93.69 194 ARG A N 1
ATOM 1485 C CA . ARG A 1 194 ? -10.910 -11.094 5.819 1.00 93.69 194 ARG A CA 1
ATOM 1486 C C . ARG A 1 194 ? -10.110 -11.701 4.672 1.00 93.69 194 ARG A C 1
ATOM 1488 O O . ARG A 1 194 ? -10.622 -11.836 3.563 1.00 93.69 194 ARG A O 1
ATOM 1495 N N . ILE A 1 195 ? -8.878 -12.112 4.951 1.00 92.44 195 ILE A N 1
ATOM 1496 C CA . ILE A 1 195 ? -8.093 -12.964 4.053 1.00 92.44 195 ILE A CA 1
ATOM 1497 C C . ILE A 1 195 ? -8.181 -14.389 4.608 1.00 92.44 195 ILE A C 1
ATOM 1499 O O . ILE A 1 195 ? -7.734 -14.601 5.735 1.00 92.44 195 ILE A O 1
ATOM 1503 N N . PRO A 1 196 ? -8.784 -15.348 3.883 1.00 92.38 196 PRO A N 1
ATOM 1504 C CA . PRO A 1 196 ? -8.844 -16.722 4.353 1.00 92.38 196 PRO A CA 1
ATOM 1505 C C . PRO A 1 196 ? -7.431 -17.305 4.430 1.00 92.38 196 PRO A C 1
ATOM 1507 O O . PRO A 1 196 ? -6.594 -17.061 3.563 1.00 92.38 196 PRO A O 1
ATOM 1510 N N . VAL A 1 197 ? -7.193 -18.070 5.486 1.00 92.69 197 VAL A N 1
ATOM 1511 C CA . VAL A 1 197 ? -5.961 -18.821 5.727 1.00 92.69 197 VAL A CA 1
ATOM 1512 C C . VAL A 1 197 ? -6.345 -20.233 6.142 1.00 92.69 197 VAL A C 1
ATOM 1514 O O . VAL A 1 197 ? -7.431 -20.430 6.693 1.00 92.69 197 VAL A O 1
ATOM 1517 N N . ASP A 1 198 ? -5.449 -21.187 5.911 1.00 94.12 198 ASP A N 1
ATOM 1518 C CA . ASP A 1 198 ? -5.660 -22.576 6.309 1.00 94.12 198 ASP A CA 1
ATOM 1519 C C . ASP A 1 198 ? -5.894 -22.696 7.824 1.00 94.12 198 ASP A C 1
ATOM 1521 O O . ASP A 1 198 ? -5.451 -21.861 8.631 1.00 94.12 198 ASP A O 1
ATOM 1525 N N . ASP A 1 199 ? -6.631 -23.727 8.233 1.00 89.12 199 ASP A N 1
ATOM 1526 C CA . ASP A 1 199 ? -7.005 -23.943 9.637 1.00 89.12 199 ASP A CA 1
ATOM 1527 C C . ASP A 1 199 ? -5.786 -24.151 10.543 1.00 89.12 199 ASP A C 1
ATOM 1529 O O . ASP A 1 199 ? -5.787 -23.733 11.703 1.00 89.12 199 ASP A O 1
ATOM 1533 N N . ASP A 1 200 ? -4.716 -24.724 9.997 1.00 92.62 200 ASP A N 1
ATOM 1534 C CA . ASP A 1 200 ? -3.457 -24.964 10.692 1.00 92.62 200 ASP A CA 1
ATOM 1535 C C . ASP A 1 200 ? -2.508 -23.754 10.683 1.00 92.62 200 ASP A C 1
ATOM 1537 O O . ASP A 1 200 ? -1.550 -23.736 11.460 1.00 92.62 200 ASP A O 1
ATOM 1541 N N . TRP A 1 201 ? -2.782 -22.708 9.891 1.00 93.88 201 TRP A N 1
ATOM 154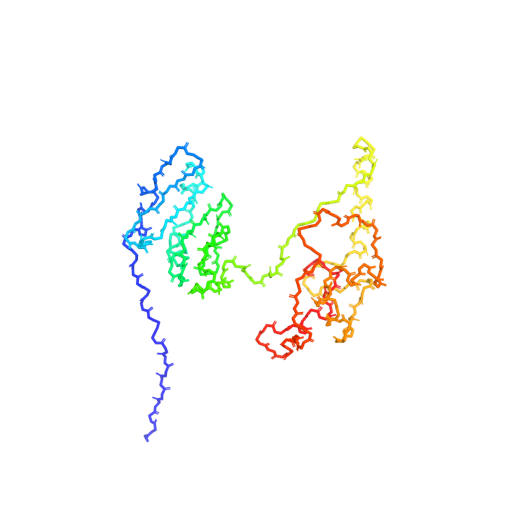2 C CA . TRP A 1 201 ? -1.937 -21.515 9.843 1.00 93.88 201 TRP A CA 1
ATOM 1543 C C . TRP A 1 201 ? -1.848 -20.838 11.218 1.00 93.88 201 TRP A C 1
ATOM 1545 O O . TRP A 1 201 ? -2.852 -20.534 11.867 1.00 93.88 201 TRP A O 1
ATOM 1555 N N . GLN A 1 202 ? -0.631 -20.543 11.665 1.00 90.56 202 GLN A N 1
ATOM 1556 C CA . GLN A 1 202 ? -0.393 -19.861 12.934 1.00 90.56 202 GLN A CA 1
ATOM 1557 C C . GLN A 1 202 ? 0.337 -18.545 12.716 1.00 90.56 202 GLN A C 1
ATOM 1559 O O . GLN A 1 202 ? 1.211 -18.429 11.854 1.00 90.56 202 GLN A O 1
ATOM 1564 N N . ILE A 1 203 ? 0.031 -17.568 13.571 1.00 93.50 203 ILE A N 1
ATOM 1565 C CA . ILE A 1 203 ? 0.823 -16.344 13.649 1.00 93.50 203 ILE A CA 1
ATOM 1566 C C . ILE A 1 203 ? 2.283 -16.720 13.965 1.00 93.50 203 ILE A C 1
ATOM 1568 O O . ILE A 1 203 ? 2.528 -17.490 14.900 1.00 93.50 203 ILE A O 1
ATOM 1572 N N . PRO A 1 204 ? 3.270 -16.170 13.231 1.00 93.19 204 PRO A N 1
ATOM 1573 C CA . PRO A 1 204 ? 4.686 -16.483 13.417 1.00 93.19 204 PRO A CA 1
ATOM 1574 C C . PRO A 1 204 ? 5.273 -15.745 14.635 1.00 93.19 204 PRO A C 1
ATOM 1576 O O . PRO A 1 204 ? 6.099 -14.835 14.503 1.00 93.1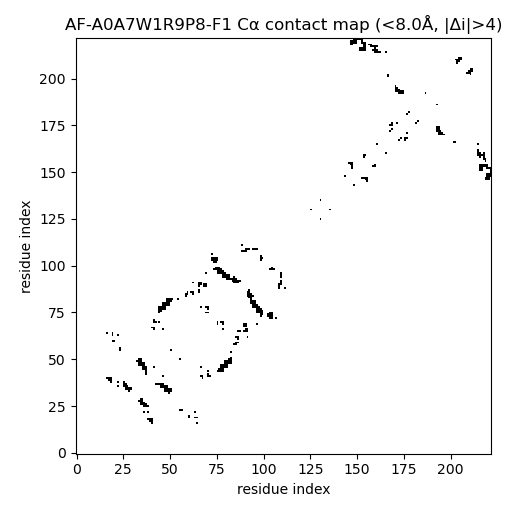9 204 PRO A O 1
ATOM 1579 N N . TRP A 1 205 ? 4.820 -16.116 15.832 1.00 95.00 205 TRP A N 1
ATOM 1580 C CA . TRP A 1 205 ? 5.240 -15.540 17.113 1.00 95.00 205 TRP A CA 1
ATOM 1581 C C . TRP A 1 205 ? 6.763 -15.573 17.299 1.00 95.00 205 TRP A C 1
ATOM 1583 O O . TRP A 1 205 ? 7.401 -16.593 17.040 1.00 95.00 205 TRP A O 1
ATOM 1593 N N . GLY A 1 206 ? 7.358 -14.460 17.749 1.00 94.50 206 GLY A N 1
ATOM 1594 C CA . GLY A 1 206 ? 8.812 -14.346 17.945 1.00 94.50 206 GLY A CA 1
ATOM 1595 C C . GLY A 1 206 ? 9.640 -14.342 16.651 1.00 94.50 206 GLY A C 1
ATOM 1596 O O . GLY A 1 206 ? 10.872 -14.322 16.697 1.00 94.50 206 GLY A O 1
ATOM 1597 N N . GLY A 1 207 ? 8.986 -14.356 15.486 1.00 93.75 207 GLY A N 1
ATOM 1598 C CA . GLY A 1 207 ? 9.635 -14.2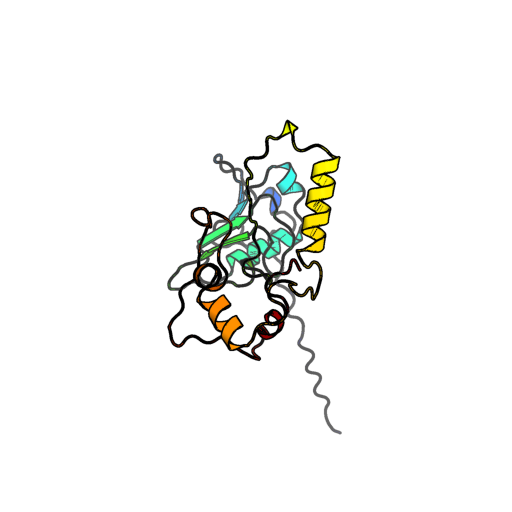33 14.188 1.00 93.75 207 GLY A CA 1
ATOM 1599 C C . GLY A 1 207 ? 10.165 -12.821 13.919 1.00 93.75 207 GLY A C 1
ATOM 1600 O O . GLY A 1 207 ? 9.951 -11.877 14.679 1.00 93.75 207 GLY A O 1
ATOM 1601 N N . LYS A 1 208 ? 10.826 -12.641 12.768 1.00 90.31 208 LYS A N 1
ATOM 1602 C CA . LYS A 1 208 ? 11.420 -11.347 12.369 1.00 90.31 208 LYS A CA 1
ATOM 1603 C C . LYS A 1 208 ? 10.411 -10.192 12.337 1.00 90.31 208 LYS A C 1
ATOM 1605 O O . LYS A 1 208 ? 10.794 -9.059 12.605 1.00 90.31 208 LYS A O 1
ATOM 1610 N N . GLY A 1 209 ? 9.147 -10.485 12.019 1.00 87.06 209 GLY A N 1
ATOM 1611 C CA . GLY A 1 209 ? 8.064 -9.500 11.988 1.00 87.06 209 GLY A CA 1
ATOM 1612 C C . GLY A 1 209 ? 7.555 -9.062 13.365 1.00 87.06 209 GLY A C 1
ATOM 1613 O O . GLY A 1 209 ? 6.841 -8.068 13.433 1.00 87.06 209 GLY A O 1
ATOM 1614 N N . ARG A 1 210 ? 7.921 -9.774 14.446 1.00 93.44 210 ARG A N 1
ATOM 1615 C CA . ARG A 1 210 ? 7.496 -9.509 15.834 1.00 93.44 210 ARG A CA 1
ATOM 1616 C C . ARG A 1 210 ? 5.997 -9.197 15.959 1.00 93.44 210 ARG A C 1
ATOM 1618 O O . ARG A 1 210 ? 5.645 -8.105 16.414 1.00 93.44 210 ARG A O 1
ATOM 1625 N N . PRO A 1 211 ? 5.104 -10.110 15.531 1.00 92.94 211 PRO A N 1
ATOM 1626 C CA . PRO A 1 211 ? 3.661 -9.861 15.527 1.00 92.94 211 PRO A CA 1
ATOM 1627 C C . PRO A 1 211 ? 3.108 -9.496 16.913 1.00 92.94 211 PRO A C 1
ATOM 1629 O O . PRO A 1 211 ? 2.139 -8.749 17.005 1.00 92.94 211 PRO A O 1
ATOM 1632 N N . GLU A 1 212 ? 3.769 -9.926 17.993 1.00 93.25 212 GLU A N 1
ATOM 1633 C CA . GLU A 1 212 ? 3.443 -9.550 19.370 1.00 93.25 212 GLU A CA 1
ATOM 1634 C C . GLU A 1 212 ? 3.415 -8.050 19.658 1.00 93.25 212 GLU A C 1
ATOM 1636 O O . GLU A 1 212 ? 2.704 -7.643 20.573 1.00 93.25 212 GLU A O 1
ATOM 1641 N N . ARG A 1 213 ? 4.088 -7.218 18.854 1.00 91.62 213 ARG A N 1
ATOM 1642 C CA . ARG A 1 213 ? 3.995 -5.757 18.987 1.00 91.62 213 ARG A CA 1
ATOM 1643 C C . ARG A 1 213 ? 2.561 -5.233 18.818 1.00 91.62 213 ARG A C 1
ATOM 1645 O O . ARG A 1 213 ? 2.234 -4.192 19.367 1.00 91.62 213 ARG A O 1
ATOM 1652 N N . GLY A 1 214 ? 1.713 -5.963 18.088 1.00 91.81 214 GLY A N 1
ATOM 1653 C CA . GLY A 1 214 ? 0.327 -5.575 17.829 1.00 91.81 214 GLY A CA 1
ATOM 1654 C C . GLY A 1 214 ? -0.642 -5.850 18.982 1.00 91.81 214 GLY A C 1
ATOM 1655 O O . GLY A 1 214 ? -1.748 -5.318 18.959 1.00 91.81 214 GLY A O 1
ATOM 1656 N N . LEU A 1 215 ? -0.258 -6.646 19.990 1.00 92.12 215 LEU A N 1
ATOM 1657 C CA . LEU A 1 215 ? -1.155 -7.056 21.086 1.00 92.12 215 LEU A CA 1
ATOM 1658 C C . LEU A 1 215 ? -1.732 -5.871 21.869 1.00 92.12 215 LEU A C 1
ATOM 1660 O O . LEU A 1 215 ? -2.885 -5.914 22.295 1.00 92.12 215 LEU A O 1
ATOM 1664 N N . ASP A 1 216 ? -0.933 -4.819 22.035 1.00 90.50 216 ASP A N 1
ATOM 1665 C CA . ASP A 1 216 ? -1.317 -3.606 22.759 1.00 90.50 216 ASP A CA 1
ATOM 1666 C C . ASP A 1 216 ? -1.768 -2.460 21.838 1.00 90.50 216 ASP A C 1
ATOM 1668 O O . ASP A 1 216 ? -2.153 -1.406 22.338 1.00 90.50 216 ASP A O 1
ATOM 1672 N N . GLN A 1 217 ? -1.733 -2.650 20.514 1.00 91.94 217 GLN A N 1
ATOM 1673 C CA . GLN A 1 217 ? -1.949 -1.582 19.524 1.00 91.94 217 GLN A CA 1
ATOM 1674 C C . GLN A 1 217 ? -3.242 -1.739 18.710 1.00 91.94 217 GLN A C 1
ATOM 1676 O O . GLN A 1 217 ? -3.609 -0.858 17.936 1.00 91.94 217 GLN A O 1
ATOM 1681 N N . LEU A 1 218 ? -3.971 -2.851 18.854 1.00 92.31 218 LEU A N 1
ATOM 1682 C CA . LEU A 1 218 ? -5.245 -3.014 18.152 1.00 92.31 218 LEU A CA 1
ATOM 1683 C C . LEU A 1 218 ? -6.258 -1.951 18.593 1.00 92.31 218 LEU A C 1
ATOM 1685 O O . LEU A 1 218 ? -6.583 -1.835 19.773 1.00 92.31 218 LEU A O 1
ATOM 1689 N N . GLY A 1 219 ? -6.808 -1.219 17.619 1.00 90.12 219 GLY A N 1
ATOM 1690 C CA . GLY A 1 219 ? -7.806 -0.173 17.852 1.00 90.12 219 GLY A CA 1
ATOM 1691 C C . GLY A 1 219 ? -7.227 1.196 18.233 1.00 90.12 219 GLY A C 1
ATOM 1692 O O . GLY A 1 219 ? -7.924 1.955 18.912 1.00 90.12 219 GLY A O 1
ATOM 1693 N N . SER A 1 220 ? -5.989 1.501 17.829 1.00 92.06 220 SER A N 1
ATOM 1694 C CA . SER A 1 220 ? -5.391 2.846 17.840 1.00 92.06 220 SER A CA 1
ATOM 1695 C C . SER A 1 220 ? -5.048 3.329 16.420 1.00 92.06 220 SER A C 1
ATOM 1697 O O . SER A 1 220 ? -5.057 2.550 15.465 1.00 92.06 220 SER A O 1
ATOM 1699 N N . LEU A 1 221 ? -4.769 4.628 16.280 1.00 91.94 221 LEU A N 1
ATOM 1700 C CA . LEU A 1 221 ? -4.219 5.255 15.077 1.00 91.94 221 LEU A CA 1
ATOM 1701 C C . LEU A 1 221 ? -2.756 5.651 15.313 1.00 91.94 221 LEU A C 1
ATOM 1703 O O . LEU A 1 221 ? -2.474 6.720 15.863 1.00 91.94 221 LEU A O 1
ATOM 1707 N N . GLY A 1 222 ? -1.841 4.795 14.850 1.00 85.69 222 GLY A N 1
ATOM 1708 C CA . GLY A 1 222 ? -0.404 4.923 15.122 1.00 85.69 222 GLY A CA 1
ATOM 1709 C C . GLY A 1 222 ? -0.030 4.508 16.537 1.00 85.69 222 GLY A C 1
ATOM 1710 O O . GLY A 1 222 ? -0.929 4.469 17.408 1.00 85.69 222 GLY A O 1
#

Solvent-accessible surface area (backbone atoms only — not comparable to full-atom values): 13540 Å² total; per-residue (Å²): 142,81,84,82,85,79,83,70,77,73,76,73,77,74,80,81,62,90,49,61,93,51,48,74,80,50,45,38,80,68,86,82,77,33,24,40,41,73,48,86,71,33,54,92,29,50,31,39,35,38,48,54,77,67,52,56,70,69,53,60,67,67,46,57,58,15,53,34,47,54,43,64,44,53,44,39,62,34,37,37,35,42,73,80,46,45,92,46,64,72,21,33,40,47,41,47,76,44,50,40,90,89,76,26,54,90,66,61,50,60,61,48,89,62,74,81,71,80,89,85,88,85,84,76,91,71,55,76,83,73,59,37,73,66,56,50,49,54,50,49,53,57,46,63,74,61,47,24,63,40,89,83,16,47,7,79,87,58,36,67,50,53,73,67,54,47,50,46,41,68,54,36,25,51,54,44,43,32,75,74,72,54,72,95,68,88,61,91,81,52,96,66,56,56,67,90,72,63,92,83,65,69,84,63,71,84,38,97,82,40,60,68,70,48,41,43,35,50,70,33,53,73